Protein AF-A0A538E7G5-F1 (afdb_monomer)

Secondary structure (DSSP, 8-state):
-TTTT-HHHHHHHHHHHIIIIIS--SS-HHHHHHHHHHHHHHTT-HHHHHHHHHHHHHHTTSSS-----SSSSPPPHHHHHHHHHHHS--SSPPPPSS-SS-GGGHHHHHHHHHHHHHHHHHHHHH--S-SPPTT--GGGHHHHHHHHHHHHHHHTSSPPPTTTTGGGS---PPPGGGGGGTT-HHHHHHHHHHHHHHHHHHHHHHHTTS-TTTHHHHHHHHHHHH-GGG--HHHHHHHHHTT--HHHHHHHHHHHHHHHHHHHHHTSPPP-

pLDDT: mean 86.53, std 12.95, range [39.06, 98.12]

Structure (mmCIF, N/CA/C/O backbone):
data_AF-A0A538E7G5-F1
#
_entry.id   AF-A0A538E7G5-F1
#
loop_
_atom_site.group_PDB
_atom_site.id
_atom_site.type_symbol
_atom_site.label_atom_id
_atom_site.label_alt_id
_atom_site.label_comp_id
_atom_site.label_asym_id
_atom_site.label_entity_id
_atom_site.label_seq_id
_atom_site.pdbx_PDB_ins_code
_atom_site.Cartn_x
_atom_site.Cartn_y
_atom_site.Cartn_z
_atom_site.occupancy
_atom_site.B_iso_or_equiv
_atom_site.auth_seq_id
_atom_site.auth_comp_id
_atom_site.auth_asym_id
_atom_site.auth_atom_id
_atom_site.pdbx_PDB_model_num
ATOM 1 N N . ALA A 1 1 ? 16.280 -3.135 9.812 1.00 67.94 1 ALA A N 1
ATOM 2 C CA . ALA A 1 1 ? 15.377 -2.722 8.717 1.00 67.94 1 ALA A CA 1
ATOM 3 C C . ALA A 1 1 ? 14.396 -1.704 9.272 1.00 67.94 1 ALA A C 1
ATOM 5 O O . ALA A 1 1 ? 14.034 -1.843 10.432 1.00 67.94 1 ALA A O 1
ATOM 6 N N . LEU A 1 2 ? 14.003 -0.701 8.485 1.00 85.56 2 LEU A N 1
ATOM 7 C CA . LEU A 1 2 ? 13.143 0.396 8.936 1.00 85.56 2 LEU A CA 1
ATOM 8 C C . LEU A 1 2 ? 11.859 -0.091 9.637 1.00 85.56 2 LEU A C 1
ATOM 10 O O . LEU A 1 2 ? 11.552 0.336 10.742 1.00 85.56 2 LEU A O 1
ATOM 14 N N . HIS A 1 3 ? 11.168 -1.052 9.031 1.00 92.06 3 HIS A N 1
ATOM 15 C CA . HIS A 1 3 ? 9.909 -1.599 9.543 1.00 92.06 3 HIS A CA 1
ATOM 16 C C . HIS A 1 3 ? 10.069 -2.648 10.652 1.00 92.06 3 HIS A C 1
ATOM 18 O O . HIS A 1 3 ? 9.073 -3.148 11.151 1.00 92.06 3 HIS A O 1
ATOM 24 N N . ALA A 1 4 ? 11.295 -3.003 11.058 1.00 89.25 4 ALA A N 1
ATOM 25 C CA . ALA A 1 4 ? 11.534 -4.103 12.002 1.00 89.25 4 ALA A CA 1
ATOM 26 C C . ALA A 1 4 ? 10.797 -3.998 13.357 1.00 89.25 4 ALA A C 1
ATOM 28 O O . ALA A 1 4 ? 10.430 -5.047 13.879 1.00 89.25 4 ALA A O 1
ATOM 29 N N . PRO A 1 5 ? 10.551 -2.801 13.929 1.00 92.25 5 PRO A N 1
ATOM 30 C CA . PRO A 1 5 ? 9.773 -2.679 15.163 1.00 92.25 5 PRO A CA 1
ATOM 31 C C . PRO A 1 5 ? 8.278 -3.024 15.030 1.00 92.25 5 PRO A C 1
ATOM 33 O O . PRO A 1 5 ? 7.617 -3.155 16.053 1.00 92.25 5 PRO A O 1
ATOM 36 N N . ALA A 1 6 ? 7.746 -3.153 13.809 1.00 93.25 6 ALA A N 1
ATOM 37 C CA . ALA A 1 6 ? 6.335 -3.423 13.528 1.00 93.25 6 ALA A CA 1
ATOM 38 C C . ALA A 1 6 ? 6.212 -4.627 12.566 1.00 93.25 6 ALA A C 1
ATOM 40 O O . ALA A 1 6 ? 6.265 -4.437 11.346 1.00 93.25 6 ALA A O 1
ATOM 41 N N . PRO A 1 7 ? 6.100 -5.868 13.081 1.00 93.56 7 PRO A N 1
ATOM 42 C CA . PRO A 1 7 ? 6.144 -7.097 12.281 1.00 93.56 7 PRO A CA 1
ATOM 43 C C . PRO A 1 7 ? 5.142 -7.148 11.120 1.00 93.56 7 PRO A C 1
ATOM 45 O O . PRO A 1 7 ? 5.504 -7.560 10.019 1.00 93.56 7 PRO A O 1
ATOM 48 N N . GLU A 1 8 ? 3.914 -6.681 11.332 1.00 94.00 8 GLU A N 1
ATOM 49 C CA . GLU A 1 8 ? 2.840 -6.650 10.335 1.00 94.00 8 GLU A CA 1
ATOM 50 C C . GLU A 1 8 ? 3.177 -5.667 9.208 1.00 94.00 8 GLU A C 1
ATOM 52 O O . GLU A 1 8 ? 3.085 -6.000 8.024 1.00 94.00 8 GLU A O 1
ATOM 57 N N . ALA A 1 9 ? 3.679 -4.479 9.563 1.00 95.25 9 ALA A N 1
ATOM 58 C CA . ALA A 1 9 ? 4.137 -3.486 8.596 1.00 95.25 9 ALA A CA 1
ATOM 59 C C . ALA A 1 9 ? 5.392 -3.955 7.839 1.00 95.25 9 ALA A C 1
ATOM 61 O O . ALA A 1 9 ? 5.546 -3.665 6.652 1.00 95.25 9 ALA A O 1
ATOM 62 N N . LEU A 1 10 ? 6.287 -4.703 8.495 1.00 96.25 10 LEU A N 1
ATOM 63 C CA . LEU A 1 10 ? 7.440 -5.332 7.849 1.00 96.25 10 LEU A CA 1
ATOM 64 C C . LEU A 1 10 ? 7.002 -6.398 6.840 1.00 96.25 10 LEU A C 1
ATOM 66 O O . LEU A 1 10 ? 7.518 -6.417 5.722 1.00 96.25 10 LEU A O 1
ATOM 70 N N . ALA A 1 11 ? 6.057 -7.263 7.215 1.00 96.81 11 ALA A N 1
ATOM 71 C CA . ALA A 1 11 ? 5.500 -8.272 6.323 1.00 96.81 11 ALA A CA 1
ATOM 72 C C . ALA A 1 11 ? 4.814 -7.617 5.115 1.00 96.81 11 ALA A C 1
ATOM 74 O O . ALA A 1 11 ? 5.102 -8.001 3.983 1.00 96.81 11 ALA A O 1
ATOM 75 N N . ALA A 1 12 ? 4.009 -6.571 5.326 1.00 97.50 12 ALA A N 1
ATOM 76 C CA . ALA A 1 12 ? 3.390 -5.779 4.260 1.00 97.50 12 ALA A CA 1
ATOM 77 C C . ALA A 1 12 ? 4.421 -5.143 3.320 1.00 97.50 12 ALA A C 1
ATOM 79 O O . ALA A 1 12 ? 4.347 -5.325 2.103 1.00 97.50 12 ALA A O 1
ATOM 80 N N . ALA A 1 13 ? 5.434 -4.471 3.871 1.00 96.75 13 ALA A N 1
ATOM 81 C CA . ALA A 1 13 ? 6.521 -3.888 3.091 1.00 96.75 13 ALA A CA 1
ATOM 82 C C . ALA A 1 13 ? 7.266 -4.947 2.260 1.00 96.75 13 ALA A C 1
ATOM 84 O O . ALA A 1 13 ? 7.583 -4.711 1.092 1.00 96.75 13 ALA A O 1
ATOM 85 N N . TRP A 1 14 ? 7.523 -6.124 2.838 1.00 96.25 14 TRP A N 1
ATOM 86 C CA . TRP A 1 14 ? 8.185 -7.225 2.145 1.00 96.25 14 TRP A CA 1
ATOM 87 C C . TRP A 1 14 ? 7.316 -7.838 1.044 1.00 96.25 14 TRP A C 1
ATOM 89 O O . TRP A 1 14 ? 7.813 -8.040 -0.061 1.00 96.25 14 TRP A O 1
ATOM 99 N N . VAL A 1 15 ? 6.034 -8.098 1.313 1.00 97.38 15 VAL A N 1
ATOM 100 C CA . VAL A 1 15 ? 5.076 -8.626 0.330 1.00 97.38 15 VAL A CA 1
ATOM 101 C C . VAL A 1 15 ? 4.989 -7.697 -0.880 1.00 97.38 15 VAL A C 1
ATOM 103 O O . VAL A 1 15 ? 5.138 -8.158 -2.012 1.00 97.38 15 VAL A O 1
ATOM 106 N N . LEU A 1 16 ? 4.840 -6.387 -0.656 1.00 97.00 16 LEU A N 1
ATOM 107 C CA . LEU A 1 16 ? 4.796 -5.406 -1.740 1.00 97.00 16 LEU A CA 1
ATOM 108 C C . LEU A 1 16 ? 6.115 -5.359 -2.519 1.00 97.00 16 LEU A C 1
ATOM 110 O O . LEU A 1 16 ? 6.107 -5.471 -3.744 1.00 97.00 16 LEU A O 1
ATOM 114 N N . LEU A 1 17 ? 7.260 -5.244 -1.837 1.00 95.00 17 LEU A N 1
ATOM 115 C CA . LEU A 1 17 ? 8.573 -5.225 -2.492 1.00 95.00 17 LEU A CA 1
ATOM 116 C C . LEU A 1 17 ? 8.812 -6.486 -3.327 1.00 95.00 17 LEU A C 1
ATOM 118 O O . LEU A 1 17 ? 9.294 -6.408 -4.462 1.00 95.00 17 LEU A O 1
ATOM 122 N N . ARG A 1 18 ? 8.481 -7.652 -2.769 1.00 93.62 18 ARG A N 1
ATOM 123 C CA . ARG A 1 18 ? 8.714 -8.935 -3.416 1.00 93.62 18 ARG A CA 1
ATOM 124 C C . ARG A 1 18 ? 7.873 -9.070 -4.679 1.00 93.62 18 ARG A C 1
ATOM 126 O O . ARG A 1 18 ? 8.437 -9.320 -5.738 1.00 93.62 18 ARG A O 1
ATOM 133 N N . GLU A 1 19 ? 6.558 -8.911 -4.575 1.00 95.12 19 GLU A N 1
ATOM 134 C CA . GLU A 1 19 ? 5.642 -9.213 -5.682 1.00 95.12 19 GLU A CA 1
ATOM 135 C C . GLU A 1 19 ? 5.648 -8.138 -6.779 1.00 95.12 19 GLU A C 1
ATOM 137 O O . GLU A 1 19 ? 5.388 -8.453 -7.937 1.00 95.12 19 GLU A O 1
ATOM 142 N N . THR A 1 20 ? 5.984 -6.884 -6.458 1.00 94.38 20 THR A N 1
ATOM 143 C CA . THR A 1 20 ? 6.045 -5.815 -7.473 1.00 94.38 20 THR A CA 1
ATOM 144 C C . THR A 1 20 ? 7.406 -5.742 -8.160 1.00 94.38 20 THR A C 1
ATOM 146 O O . THR A 1 20 ? 7.485 -5.688 -9.390 1.00 94.38 20 THR A O 1
ATOM 149 N N . LEU A 1 21 ? 8.488 -5.770 -7.377 1.00 91.50 21 LEU A N 1
ATOM 150 C CA . LEU A 1 21 ? 9.828 -5.477 -7.861 1.00 91.50 21 LEU A CA 1
ATOM 151 C C . LEU A 1 21 ? 10.610 -6.776 -8.103 1.00 91.50 21 LEU A C 1
ATOM 153 O O . LEU A 1 21 ? 11.114 -6.975 -9.208 1.00 91.50 21 LEU A O 1
ATOM 157 N N . VAL A 1 22 ? 10.738 -7.648 -7.090 1.00 89.19 22 VAL A N 1
ATOM 158 C CA . VAL A 1 22 ? 11.656 -8.818 -7.073 1.00 89.19 22 VAL A CA 1
ATOM 159 C C . VAL A 1 22 ? 11.200 -9.984 -7.946 1.00 89.19 22 VAL A C 1
ATOM 161 O O . VAL A 1 22 ? 12.024 -10.584 -8.636 1.00 89.19 22 VAL A O 1
ATOM 164 N N . VAL A 1 23 ? 9.918 -10.329 -7.904 1.00 89.50 23 VAL A N 1
ATOM 165 C CA . VAL A 1 23 ? 9.357 -11.415 -8.708 1.00 89.50 23 VAL A CA 1
ATOM 166 C C . VAL A 1 23 ? 9.382 -11.023 -10.184 1.00 89.50 23 VAL A C 1
ATOM 168 O O . VAL A 1 23 ? 9.035 -9.900 -10.569 1.00 89.50 23 VAL A O 1
ATOM 171 N N . ARG A 1 24 ? 9.828 -11.969 -11.017 1.00 86.31 24 ARG A N 1
ATOM 172 C CA . ARG A 1 24 ? 9.844 -11.807 -12.471 1.00 86.31 24 ARG A CA 1
ATOM 173 C C . ARG A 1 24 ? 8.415 -11.786 -12.994 1.00 86.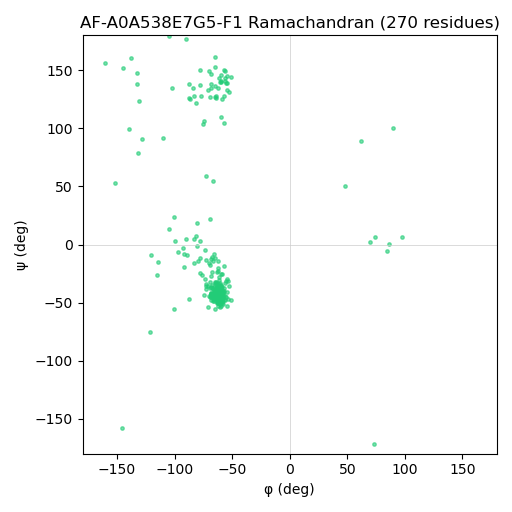31 24 ARG A C 1
ATOM 175 O O . ARG A 1 24 ? 7.584 -12.582 -12.564 1.00 86.31 24 ARG A O 1
ATOM 182 N N . GLY A 1 25 ? 8.163 -10.887 -13.930 1.00 87.38 25 GLY A N 1
ATOM 183 C CA . GLY A 1 25 ? 6.870 -10.729 -14.575 1.00 87.38 25 GLY A CA 1
ATOM 184 C C . GLY A 1 25 ? 7.044 -10.319 -16.031 1.00 87.38 25 GLY A C 1
ATOM 185 O O . GLY A 1 25 ? 8.091 -10.564 -16.628 1.00 87.38 25 GLY A O 1
ATOM 186 N N . VAL A 1 26 ? 6.015 -9.706 -16.601 1.00 90.25 26 VAL A N 1
ATOM 187 C CA . VAL A 1 26 ? 5.994 -9.249 -17.995 1.00 90.25 26 VAL A CA 1
ATOM 188 C C . VAL A 1 26 ? 6.858 -8.000 -18.187 1.00 90.25 26 VAL A C 1
ATOM 190 O O . VAL A 1 26 ? 7.395 -7.787 -19.274 1.00 90.25 26 VAL A O 1
ATOM 193 N N . ALA A 1 27 ? 6.993 -7.157 -17.158 1.00 91.25 27 ALA A N 1
ATOM 194 C CA . ALA A 1 27 ? 7.834 -5.969 -17.231 1.00 91.25 27 ALA A CA 1
ATOM 195 C C . ALA A 1 27 ? 9.305 -6.329 -16.941 1.00 91.25 27 ALA A C 1
ATOM 197 O O . ALA A 1 27 ? 9.587 -6.913 -15.885 1.00 91.25 27 ALA A O 1
ATOM 198 N N . PRO A 1 28 ? 10.260 -5.944 -17.812 1.00 89.88 28 PRO A N 1
ATOM 199 C CA . PRO A 1 28 ? 11.680 -6.160 -17.560 1.00 89.88 28 PRO A CA 1
ATOM 200 C C . PRO A 1 28 ? 12.121 -5.539 -16.231 1.00 89.88 28 PRO A C 1
ATOM 202 O O . PRO A 1 28 ? 11.692 -4.439 -15.865 1.00 89.88 28 PRO A O 1
ATOM 205 N N . ARG A 1 29 ? 13.039 -6.202 -15.514 1.00 88.88 29 ARG A N 1
ATOM 206 C CA . ARG A 1 29 ? 13.558 -5.694 -14.231 1.00 88.88 29 ARG A CA 1
ATOM 207 C C . ARG A 1 29 ? 14.169 -4.297 -14.373 1.00 88.88 29 ARG A C 1
ATOM 209 O O . ARG A 1 29 ? 13.981 -3.474 -13.483 1.00 88.88 29 ARG A O 1
ATOM 216 N N . ALA A 1 30 ? 14.849 -4.020 -15.485 1.00 90.06 30 ALA A N 1
ATOM 217 C CA . ALA A 1 30 ? 15.400 -2.697 -15.773 1.00 90.06 30 ALA A CA 1
ATOM 218 C C . ALA A 1 30 ? 14.302 -1.619 -15.840 1.00 90.06 30 ALA A C 1
ATOM 220 O O . ALA A 1 30 ? 14.442 -0.578 -15.208 1.00 90.06 30 ALA A O 1
ATOM 221 N N . SER A 1 31 ? 13.170 -1.889 -16.496 1.00 93.38 31 SER A N 1
ATOM 222 C CA . SER A 1 31 ? 12.027 -0.965 -16.536 1.00 93.38 31 SER A CA 1
ATOM 223 C C . SER A 1 31 ? 11.436 -0.725 -15.142 1.00 93.38 31 SER A C 1
ATOM 225 O O . SER A 1 31 ? 11.119 0.409 -14.793 1.00 93.38 31 SER A O 1
ATOM 227 N N . LYS A 1 32 ? 11.350 -1.767 -14.301 1.00 94.62 32 LYS A N 1
ATOM 228 C CA . LYS A 1 32 ? 10.917 -1.626 -12.899 1.00 94.62 32 LYS A CA 1
ATOM 229 C C . LYS A 1 32 ? 11.880 -0.748 -12.087 1.00 94.62 32 LYS A C 1
ATOM 231 O O . LYS A 1 32 ? 11.443 0.161 -11.390 1.00 94.62 32 LYS A O 1
ATOM 236 N N . GLU A 1 33 ? 13.188 -0.980 -12.195 1.00 94.75 33 GLU A N 1
ATOM 237 C CA . GLU A 1 33 ? 14.205 -0.158 -11.516 1.00 94.75 33 GLU A CA 1
ATOM 238 C C . GLU A 1 33 ? 14.215 1.292 -12.024 1.00 94.75 33 GLU A C 1
ATOM 240 O O . GLU A 1 33 ? 14.404 2.214 -11.233 1.00 94.75 33 GLU A O 1
ATOM 245 N N . ALA A 1 34 ? 13.937 1.512 -13.312 1.00 94.69 34 ALA A N 1
ATOM 246 C CA . ALA A 1 34 ? 13.803 2.842 -13.898 1.00 94.69 34 ALA A CA 1
ATOM 247 C C . ALA A 1 34 ? 12.610 3.617 -13.311 1.00 94.69 34 ALA A C 1
ATOM 249 O O . ALA A 1 34 ? 12.780 4.768 -12.904 1.00 94.69 34 ALA A O 1
ATOM 250 N N . VAL A 1 35 ? 11.440 2.979 -13.160 1.00 96.38 35 VAL A N 1
ATOM 251 C CA . VAL A 1 35 ? 10.296 3.570 -12.435 1.00 96.38 35 VAL A CA 1
ATOM 252 C C . VAL A 1 35 ? 10.669 3.867 -10.984 1.00 96.38 35 VAL A C 1
ATOM 254 O O . VAL A 1 35 ? 10.410 4.965 -10.493 1.00 96.38 35 VAL A O 1
ATOM 257 N N . ALA A 1 36 ? 11.300 2.913 -10.292 1.00 96.81 36 ALA A N 1
ATOM 258 C CA . ALA A 1 36 ? 11.666 3.076 -8.890 1.00 96.81 36 ALA A CA 1
ATOM 259 C C . ALA A 1 36 ? 12.634 4.253 -8.671 1.00 96.81 36 ALA A C 1
ATOM 261 O O . ALA A 1 36 ? 12.462 5.044 -7.738 1.00 96.81 36 ALA A O 1
ATOM 262 N N . MET A 1 37 ? 13.623 4.396 -9.556 1.00 95.25 37 MET A N 1
ATOM 263 C CA . MET A 1 37 ? 14.556 5.519 -9.589 1.00 95.25 37 MET A CA 1
ATOM 264 C C . MET A 1 37 ? 13.823 6.841 -9.844 1.00 95.25 37 MET A C 1
ATOM 266 O O . MET A 1 37 ? 13.970 7.765 -9.045 1.00 95.25 37 MET A O 1
ATOM 270 N N . ALA A 1 38 ? 13.013 6.918 -10.904 1.00 95.00 38 ALA A N 1
ATOM 271 C CA . ALA A 1 38 ? 12.289 8.128 -11.291 1.00 95.00 38 ALA A CA 1
ATOM 272 C C . ALA A 1 38 ? 11.371 8.632 -10.165 1.00 95.00 38 ALA A C 1
ATOM 274 O O . ALA A 1 38 ? 11.491 9.773 -9.721 1.00 95.00 38 ALA A O 1
ATOM 275 N N . VAL A 1 39 ? 10.528 7.757 -9.606 1.00 95.75 39 VAL A N 1
ATOM 276 C CA . VAL A 1 39 ? 9.634 8.106 -8.488 1.00 95.75 39 VAL A CA 1
ATOM 277 C C . VAL A 1 39 ? 10.424 8.549 -7.253 1.00 95.75 39 VAL A C 1
ATOM 279 O O . VAL A 1 39 ? 10.035 9.503 -6.579 1.00 95.75 39 VAL A O 1
ATOM 282 N N . SER A 1 40 ? 11.566 7.916 -6.973 1.00 94.75 40 SER A N 1
ATOM 283 C CA . SER A 1 40 ? 12.423 8.301 -5.844 1.00 94.75 40 SER A CA 1
ATOM 284 C C . SER A 1 40 ? 13.081 9.666 -6.032 1.00 94.75 40 SER A C 1
ATOM 286 O O . SER A 1 40 ? 13.198 10.417 -5.062 1.00 94.75 40 SER A O 1
ATOM 288 N N . MET A 1 41 ? 13.481 10.011 -7.258 1.00 92.75 41 MET A N 1
ATOM 289 C CA . MET A 1 41 ? 13.979 11.347 -7.593 1.00 92.75 41 MET A CA 1
ATOM 290 C C . MET A 1 41 ? 12.871 12.393 -7.447 1.00 92.75 41 MET A C 1
ATOM 292 O O . MET A 1 41 ? 13.078 13.413 -6.794 1.00 92.75 41 MET A O 1
ATOM 296 N N . ALA A 1 42 ? 11.681 12.107 -7.977 1.00 92.19 42 ALA A N 1
ATOM 297 C CA . ALA A 1 42 ? 10.512 12.975 -7.878 1.00 92.19 42 ALA A CA 1
ATOM 298 C C . ALA A 1 42 ? 10.073 13.245 -6.431 1.00 92.19 42 ALA A C 1
ATOM 300 O O . ALA A 1 42 ? 9.722 14.368 -6.082 1.00 92.19 42 ALA A O 1
ATOM 301 N N . ASN A 1 43 ? 10.134 12.228 -5.571 1.00 92.06 43 ASN A N 1
ATOM 302 C CA . ASN A 1 43 ? 9.825 12.352 -4.146 1.00 92.06 43 ASN A CA 1
ATOM 303 C C . ASN A 1 43 ? 10.999 12.913 -3.319 1.00 92.06 43 ASN A C 1
ATOM 305 O O . ASN A 1 43 ? 10.933 12.884 -2.088 1.00 92.06 43 ASN A O 1
ATOM 309 N N . ALA A 1 44 ? 12.081 13.363 -3.968 1.00 92.12 44 ALA A N 1
ATOM 310 C CA . ALA A 1 44 ? 13.301 13.856 -3.334 1.00 92.12 44 ALA A CA 1
ATOM 311 C C . ALA A 1 44 ? 13.821 12.909 -2.233 1.00 92.12 44 ALA A C 1
ATOM 313 O O . ALA A 1 44 ? 14.062 13.326 -1.103 1.00 92.12 44 ALA A O 1
ATOM 314 N N . CYS A 1 45 ? 13.957 11.617 -2.556 1.00 92.06 45 CYS A N 1
ATOM 315 C CA . CYS A 1 45 ? 14.442 10.575 -1.648 1.00 92.06 45 CYS A CA 1
ATOM 316 C C . CYS A 1 45 ? 15.840 10.077 -2.076 1.00 92.06 45 CYS A C 1
ATOM 318 O O . CYS A 1 45 ? 15.941 9.138 -2.879 1.00 92.06 45 CYS A O 1
ATOM 320 N N . PRO A 1 46 ? 16.940 10.663 -1.551 1.00 89.38 46 PRO A N 1
ATOM 321 C CA . PRO A 1 46 ? 18.301 10.381 -2.020 1.00 89.38 46 PRO A CA 1
ATOM 322 C C . PRO A 1 46 ? 18.725 8.924 -1.827 1.00 89.38 46 PRO A C 1
ATOM 324 O O . PRO A 1 46 ? 19.402 8.351 -2.683 1.00 89.38 46 PRO A O 1
ATOM 327 N N . TYR A 1 47 ? 18.295 8.301 -0.725 1.00 89.12 47 TYR A N 1
ATOM 328 C CA . TYR A 1 47 ? 18.621 6.911 -0.414 1.00 89.12 47 TYR A CA 1
ATOM 329 C C . TYR A 1 47 ? 18.090 5.959 -1.492 1.00 89.12 47 TYR A C 1
ATOM 331 O O . TYR A 1 47 ? 18.848 5.181 -2.074 1.00 89.12 47 TYR A O 1
ATOM 339 N N . CYS A 1 48 ? 16.790 6.042 -1.790 1.00 92.25 48 CYS A N 1
ATOM 340 C CA . CYS A 1 48 ? 16.148 5.174 -2.773 1.00 92.25 48 CYS A CA 1
ATOM 341 C C . CYS A 1 48 ? 16.648 5.473 -4.190 1.00 92.25 48 CYS A C 1
ATOM 343 O O . CYS A 1 48 ? 16.976 4.538 -4.918 1.00 92.25 48 CYS A O 1
ATOM 345 N N . ALA A 1 49 ? 16.794 6.750 -4.561 1.00 91.44 49 ALA A N 1
ATOM 346 C CA . ALA A 1 49 ? 17.339 7.125 -5.866 1.00 91.44 49 ALA A CA 1
ATOM 347 C C . ALA A 1 49 ? 18.743 6.527 -6.093 1.00 91.44 49 ALA A C 1
ATOM 349 O O . ALA A 1 49 ? 19.033 6.006 -7.169 1.00 91.44 49 ALA A O 1
ATOM 350 N N . THR A 1 50 ? 19.590 6.519 -5.058 1.00 87.44 50 THR A N 1
ATOM 351 C CA . THR A 1 50 ? 20.940 5.934 -5.110 1.00 87.44 50 THR A CA 1
ATOM 352 C C . THR A 1 50 ? 20.911 4.413 -5.301 1.00 87.44 50 THR A C 1
ATOM 354 O O . THR A 1 50 ? 21.624 3.883 -6.151 1.00 87.44 50 THR A O 1
ATOM 357 N N . ILE A 1 51 ? 20.082 3.691 -4.538 1.00 87.38 51 ILE A N 1
ATOM 358 C CA . ILE A 1 51 ? 19.964 2.228 -4.659 1.00 87.38 51 ILE A CA 1
ATOM 359 C C . ILE A 1 51 ? 19.439 1.827 -6.043 1.00 87.38 51 ILE A C 1
ATOM 361 O O . ILE A 1 51 ? 20.031 0.974 -6.707 1.00 87.38 51 ILE A O 1
ATOM 365 N N . HIS A 1 52 ? 18.352 2.453 -6.493 1.00 91.00 52 HIS A N 1
ATOM 366 C CA . HIS A 1 52 ? 17.679 2.063 -7.731 1.00 91.00 52 HIS A CA 1
ATOM 367 C C . HIS A 1 52 ? 18.476 2.457 -8.984 1.00 91.00 52 HIS A C 1
ATOM 369 O O . HIS A 1 52 ? 18.548 1.665 -9.922 1.00 91.00 52 HIS A O 1
ATOM 375 N N . SER A 1 53 ? 19.176 3.601 -8.982 1.00 88.50 53 SER A N 1
ATOM 376 C CA . SER A 1 53 ? 20.094 3.966 -10.078 1.00 88.50 53 SER A CA 1
ATOM 377 C C . SER A 1 53 ? 21.297 3.021 -10.179 1.00 88.50 53 SER A C 1
ATOM 379 O O . SER A 1 53 ? 21.678 2.622 -11.279 1.00 88.50 53 SER A O 1
ATOM 381 N N . ASN A 1 54 ? 21.863 2.584 -9.047 1.00 84.12 54 ASN A N 1
ATOM 382 C CA . ASN A 1 54 ? 22.947 1.600 -9.038 1.00 84.12 54 ASN A CA 1
ATOM 383 C C . ASN A 1 54 ? 22.483 0.223 -9.544 1.00 84.12 54 ASN A C 1
ATOM 385 O O . ASN A 1 54 ? 23.192 -0.420 -10.324 1.00 84.12 54 ASN A O 1
ATOM 389 N N . ASN A 1 55 ? 21.290 -0.226 -9.142 1.00 83.31 55 ASN A N 1
ATOM 390 C CA . ASN A 1 55 ? 20.716 -1.472 -9.653 1.00 83.31 55 ASN A CA 1
ATOM 391 C C . ASN A 1 55 ? 20.451 -1.390 -11.161 1.00 83.31 55 ASN A C 1
ATOM 393 O O . ASN A 1 55 ? 20.831 -2.304 -11.891 1.00 83.31 55 ASN A O 1
ATOM 397 N N . LEU A 1 56 ? 19.869 -0.285 -11.639 1.00 83.81 56 LEU A N 1
ATOM 398 C CA . LEU A 1 56 ? 19.642 -0.051 -13.064 1.00 83.81 56 LEU A CA 1
ATOM 399 C C . LEU A 1 56 ? 20.959 -0.062 -13.857 1.00 83.81 56 LEU A C 1
ATOM 401 O O . LEU A 1 56 ? 21.055 -0.751 -14.869 1.00 83.81 56 LEU A O 1
ATOM 405 N N . GLY A 1 57 ? 22.001 0.618 -13.366 1.00 76.25 57 GLY A N 1
ATOM 406 C CA . GLY A 1 57 ? 23.324 0.633 -14.002 1.00 76.25 57 GLY A CA 1
ATOM 407 C C . GLY A 1 57 ? 24.023 -0.732 -14.016 1.00 76.25 57 GLY A C 1
ATOM 408 O O . GLY A 1 57 ? 24.732 -1.054 -14.971 1.00 76.25 57 GLY A O 1
ATOM 409 N N . THR A 1 58 ? 23.792 -1.562 -12.993 1.00 74.19 58 THR A N 1
ATOM 410 C CA . THR A 1 58 ? 24.286 -2.950 -12.946 1.00 74.19 58 THR A CA 1
ATOM 411 C C . THR A 1 58 ? 23.577 -3.820 -13.989 1.00 74.19 58 THR A C 1
ATOM 413 O O . THR A 1 58 ? 24.224 -4.602 -14.682 1.00 74.19 58 THR A O 1
ATOM 416 N N . LEU A 1 59 ? 22.259 -3.655 -14.149 1.00 69.12 59 LEU A N 1
ATOM 417 C CA . LEU A 1 59 ? 21.455 -4.390 -15.132 1.00 69.12 59 LEU A CA 1
ATOM 418 C C . LEU A 1 59 ? 21.731 -3.946 -16.577 1.00 69.12 59 LEU A C 1
ATOM 420 O O . LEU A 1 59 ? 21.751 -4.782 -17.474 1.00 69.12 59 LEU A O 1
ATOM 424 N N . GLY A 1 60 ? 21.994 -2.656 -16.800 1.00 59.44 60 GLY A N 1
ATOM 425 C CA . GLY A 1 60 ? 22.355 -2.092 -18.107 1.00 59.44 60 GLY A CA 1
ATOM 426 C C . GLY A 1 60 ? 23.808 -2.338 -18.536 1.00 59.44 60 GLY A C 1
ATOM 427 O O . GLY A 1 60 ? 24.229 -1.833 -19.571 1.00 59.44 60 GLY A O 1
ATOM 428 N N . GLY A 1 61 ? 24.604 -3.073 -17.749 1.00 56.41 61 GLY A N 1
ATOM 429 C CA . GLY A 1 61 ? 25.994 -3.407 -18.088 1.00 56.41 61 GLY A CA 1
ATOM 430 C C . GLY A 1 61 ? 27.003 -2.257 -17.945 1.00 56.41 61 GLY A C 1
ATOM 431 O O . GLY A 1 61 ? 28.175 -2.435 -18.276 1.00 56.41 61 GLY A O 1
ATOM 432 N N . LEU A 1 62 ? 26.595 -1.103 -17.404 1.00 46.81 62 LEU A N 1
ATOM 433 C CA . LEU A 1 62 ? 27.457 0.072 -17.197 1.00 46.81 62 LEU A CA 1
ATOM 434 C C . LEU A 1 62 ? 28.457 -0.112 -16.043 1.00 46.81 62 LEU A C 1
ATOM 436 O O . LEU A 1 62 ? 29.418 0.647 -15.916 1.00 46.81 62 LEU A O 1
ATOM 440 N N . VAL A 1 63 ? 28.264 -1.134 -15.203 1.00 42.81 63 VAL A N 1
ATOM 441 C CA . VAL A 1 63 ? 29.141 -1.444 -14.070 1.00 42.81 63 VAL A CA 1
ATOM 442 C C . VAL A 1 63 ? 29.505 -2.930 -14.063 1.00 42.81 63 VAL A C 1
ATOM 444 O O . VAL A 1 63 ? 28.961 -3.711 -13.298 1.00 42.81 63 VAL A O 1
ATOM 447 N N . GLY A 1 64 ? 30.460 -3.307 -14.918 1.00 39.06 64 GLY A N 1
ATOM 448 C CA . GLY A 1 64 ? 31.255 -4.532 -14.782 1.00 39.06 64 GLY A CA 1
ATOM 449 C C . GLY A 1 64 ? 30.488 -5.857 -14.837 1.00 39.06 64 GLY A C 1
ATOM 450 O O . GLY A 1 64 ? 30.181 -6.444 -13.804 1.00 39.06 64 GLY A O 1
ATOM 451 N N . GLY A 1 65 ? 30.335 -6.388 -16.052 1.00 42.81 65 GLY A N 1
ATOM 452 C CA . GLY A 1 65 ? 29.937 -7.773 -16.309 1.00 42.81 65 GLY A CA 1
ATOM 453 C C . GLY A 1 65 ? 28.427 -7.945 -16.405 1.00 42.81 65 GLY A C 1
ATOM 454 O O . GLY A 1 65 ? 27.738 -8.061 -15.397 1.00 42.81 65 GLY A O 1
ATOM 455 N N . SER A 1 66 ? 27.921 -8.021 -17.635 1.00 42.97 66 SER A N 1
ATOM 456 C CA . SER A 1 66 ? 26.571 -8.497 -17.911 1.00 42.97 66 SER A CA 1
ATOM 457 C C . SER A 1 66 ? 26.417 -9.912 -17.349 1.00 42.97 66 SER A C 1
ATOM 459 O O . SER A 1 66 ? 26.930 -10.887 -17.899 1.00 42.97 66 SER A O 1
ATOM 461 N N . ALA A 1 67 ? 25.715 -10.051 -16.224 1.00 44.25 67 ALA A N 1
ATOM 462 C CA . ALA A 1 67 ? 25.112 -11.337 -15.919 1.00 44.25 67 ALA A CA 1
ATOM 463 C C . ALA A 1 67 ? 24.076 -11.594 -17.027 1.00 44.25 67 ALA A C 1
ATOM 465 O O . ALA A 1 67 ? 23.260 -10.705 -17.272 1.00 44.25 67 ALA A O 1
ATOM 466 N N . PRO A 1 68 ? 24.095 -12.748 -17.717 1.00 43.34 68 PRO A N 1
ATOM 467 C CA . PRO A 1 68 ? 23.038 -13.087 -18.655 1.00 43.34 68 PRO A CA 1
ATOM 468 C C . PRO A 1 68 ? 21.730 -13.116 -17.867 1.00 43.34 68 PRO A C 1
ATOM 470 O O . PRO A 1 68 ? 21.543 -13.966 -16.994 1.00 43.34 68 PRO A O 1
ATOM 473 N N . THR A 1 69 ? 20.865 -12.138 -18.100 1.00 52.84 69 THR A N 1
ATOM 474 C CA . THR A 1 69 ? 19.515 -12.153 -17.558 1.00 52.84 69 THR A CA 1
ATOM 475 C C . THR A 1 69 ? 18.684 -13.028 -18.476 1.00 52.84 69 THR A C 1
ATOM 477 O O . THR A 1 69 ? 18.557 -12.743 -19.663 1.00 52.84 69 THR A O 1
ATOM 480 N N . ASP A 1 70 ? 18.087 -14.073 -17.921 1.00 51.84 70 ASP A N 1
ATOM 481 C CA . ASP A 1 70 ? 17.098 -14.943 -18.575 1.00 51.84 70 ASP A CA 1
ATOM 482 C C . ASP A 1 70 ? 15.751 -14.202 -18.819 1.00 51.84 70 ASP A C 1
ATOM 484 O O . ASP A 1 70 ? 14.695 -14.818 -18.917 1.00 51.84 70 ASP A O 1
ATOM 488 N N . ASP A 1 71 ? 15.775 -12.861 -18.848 1.00 57.72 71 ASP A N 1
ATOM 489 C CA . ASP A 1 71 ? 14.632 -11.939 -18.732 1.00 57.72 71 ASP A CA 1
ATOM 490 C C . ASP A 1 71 ? 14.166 -11.389 -20.097 1.00 57.72 71 ASP A C 1
ATOM 492 O O . ASP A 1 71 ? 13.540 -10.334 -20.180 1.00 57.72 71 ASP A O 1
ATOM 496 N N . GLY A 1 72 ? 14.456 -12.107 -21.184 1.00 62.81 72 GLY A N 1
ATOM 497 C CA . GLY A 1 72 ? 14.197 -11.626 -22.542 1.00 62.81 72 GLY A CA 1
ATOM 498 C C . GLY A 1 72 ? 15.169 -10.517 -22.975 1.00 62.81 72 GLY A C 1
ATOM 499 O O . GLY A 1 72 ? 16.182 -10.279 -22.311 1.00 62.81 72 GLY A O 1
ATOM 500 N N . PRO A 1 73 ? 14.927 -9.870 -24.129 1.00 69.75 73 PRO A N 1
ATOM 501 C CA . PRO A 1 73 ? 15.780 -8.783 -24.592 1.00 69.75 73 PRO A CA 1
ATOM 502 C C . PRO A 1 73 ? 15.736 -7.615 -23.601 1.00 69.75 73 PRO A C 1
ATOM 504 O O . PRO A 1 73 ? 14.665 -7.211 -23.147 1.00 69.75 73 PRO A O 1
ATOM 507 N N . ALA A 1 74 ? 16.910 -7.071 -23.276 1.00 79.12 74 ALA A N 1
ATOM 508 C CA . ALA A 1 74 ? 17.000 -5.861 -22.472 1.00 79.12 74 ALA A CA 1
ATOM 509 C C . ALA A 1 74 ? 16.269 -4.705 -23.184 1.00 79.12 74 ALA A C 1
ATOM 511 O O . ALA A 1 74 ? 16.392 -4.591 -24.408 1.00 79.12 74 ALA A O 1
ATOM 512 N N . PRO A 1 75 ? 15.531 -3.856 -22.446 1.00 86.12 75 PRO A N 1
ATOM 513 C CA . PRO A 1 75 ? 14.913 -2.677 -23.034 1.00 86.12 75 PRO A CA 1
ATOM 514 C C . PRO A 1 75 ? 15.995 -1.745 -23.586 1.00 86.12 75 PRO A C 1
ATOM 516 O O . PRO A 1 75 ? 17.077 -1.608 -23.008 1.00 86.12 75 PRO A O 1
ATOM 519 N N . SER A 1 76 ? 15.694 -1.106 -24.709 1.00 90.06 76 SER A N 1
ATOM 520 C CA . SER A 1 76 ? 16.521 -0.054 -25.288 1.00 90.06 76 SER A CA 1
ATOM 521 C C . SER A 1 76 ? 16.576 1.179 -24.381 1.00 90.06 76 SER A C 1
ATOM 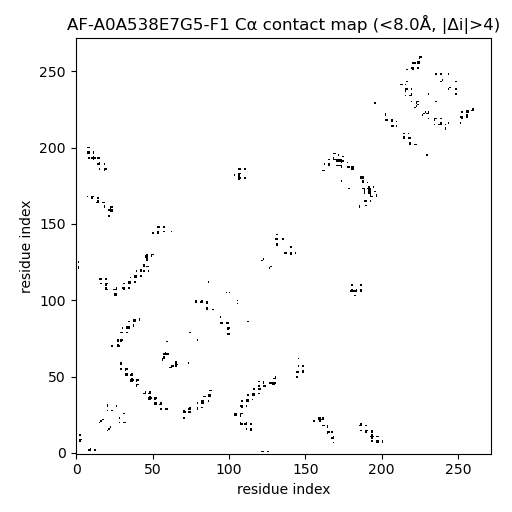523 O O . SER A 1 76 ? 15.723 1.392 -23.519 1.00 90.06 76 SER A O 1
ATOM 525 N N . GLU A 1 77 ? 17.581 2.025 -24.600 1.00 89.12 77 GLU A N 1
ATOM 526 C CA . GLU A 1 77 ? 17.725 3.292 -23.876 1.00 89.12 77 GLU A CA 1
ATOM 527 C C . GLU A 1 77 ? 16.498 4.200 -24.056 1.00 89.12 77 GLU A C 1
ATOM 529 O O . GLU A 1 77 ? 16.006 4.752 -23.077 1.00 89.12 77 GLU A O 1
ATOM 534 N N . ALA A 1 78 ? 15.939 4.257 -25.270 1.00 91.00 78 ALA A N 1
ATOM 535 C CA . ALA A 1 78 ? 14.722 5.013 -25.564 1.00 91.00 78 ALA A CA 1
ATOM 536 C C . ALA A 1 78 ? 13.499 4.483 -24.791 1.00 91.00 78 ALA A C 1
ATOM 538 O O . ALA A 1 78 ? 12.750 5.263 -24.210 1.00 91.00 78 ALA A O 1
ATOM 539 N N . GLU A 1 79 ? 13.324 3.157 -24.710 1.00 91.19 79 GLU A N 1
ATOM 540 C CA . GLU A 1 79 ? 12.239 2.558 -23.915 1.00 91.19 79 GLU A CA 1
ATOM 541 C C . GLU A 1 79 ? 12.388 2.866 -22.417 1.00 91.19 79 GLU A C 1
ATOM 543 O O . GLU A 1 79 ? 11.393 3.080 -21.723 1.00 91.19 79 GLU A O 1
ATOM 548 N N . LEU A 1 80 ? 13.621 2.900 -21.900 1.00 91.94 80 LEU A N 1
ATOM 549 C CA . LEU A 1 80 ? 13.879 3.288 -20.512 1.00 91.94 80 LEU A CA 1
ATOM 550 C C . LEU A 1 80 ? 13.599 4.777 -20.275 1.00 91.94 80 LEU A C 1
ATOM 552 O O . LEU A 1 80 ? 12.992 5.113 -19.257 1.00 91.94 80 LEU A O 1
ATOM 556 N N . GLU A 1 81 ? 14.001 5.656 -21.194 1.00 91.19 81 GLU A N 1
ATOM 557 C CA . GLU A 1 81 ? 13.744 7.098 -21.110 1.00 91.19 81 GLU A CA 1
ATOM 558 C C . GLU A 1 81 ? 12.241 7.405 -21.111 1.00 91.19 81 GLU A C 1
ATOM 560 O O . GLU A 1 81 ? 11.762 8.165 -20.263 1.00 91.19 81 GLU A O 1
ATOM 565 N N . ASP A 1 82 ? 11.472 6.739 -21.975 1.00 91.94 82 ASP A N 1
ATOM 566 C CA . ASP A 1 82 ? 10.022 6.898 -22.020 1.00 91.94 82 ASP A CA 1
ATOM 567 C C . ASP A 1 82 ? 9.351 6.442 -20.710 1.00 91.94 82 ASP A C 1
ATOM 569 O O . ASP A 1 82 ? 8.475 7.129 -20.172 1.00 91.94 82 ASP A O 1
ATOM 573 N N . VAL A 1 83 ? 9.777 5.302 -20.148 1.00 93.00 83 VAL A N 1
ATOM 574 C CA . VAL A 1 83 ? 9.286 4.803 -18.849 1.00 93.00 83 VAL A CA 1
ATOM 575 C C . VAL A 1 83 ? 9.614 5.781 -17.717 1.00 93.00 83 VAL A C 1
ATOM 577 O O . VAL A 1 83 ? 8.755 6.048 -16.871 1.00 93.00 83 VAL A O 1
ATOM 580 N N . ILE A 1 84 ? 10.828 6.341 -17.703 1.00 92.62 84 ILE A N 1
ATOM 581 C CA . ILE A 1 84 ? 11.244 7.358 -16.727 1.00 92.62 84 ILE A CA 1
ATOM 582 C C . ILE A 1 84 ? 10.356 8.597 -16.856 1.00 92.62 84 ILE A C 1
ATOM 584 O O . ILE A 1 84 ? 9.799 9.052 -15.856 1.00 92.62 84 ILE A O 1
ATOM 588 N N . SER A 1 85 ? 10.161 9.113 -18.074 1.00 90.06 85 SER A N 1
ATOM 589 C CA . SER A 1 85 ? 9.311 10.284 -18.311 1.00 90.06 85 SER A CA 1
ATOM 590 C C . SER A 1 85 ? 7.858 10.040 -17.906 1.00 90.06 85 SER A C 1
ATOM 592 O O . SER A 1 85 ? 7.192 10.975 -17.465 1.00 90.06 85 SER A O 1
ATOM 594 N N . TRP A 1 86 ? 7.348 8.816 -18.056 1.00 91.75 86 TRP A N 1
ATOM 595 C CA . TRP A 1 86 ? 5.999 8.455 -17.621 1.00 91.75 86 TRP A CA 1
ATOM 596 C C . TRP A 1 86 ? 5.857 8.431 -16.091 1.00 91.75 86 TRP A C 1
ATOM 598 O O . TRP A 1 86 ? 4.818 8.833 -15.567 1.00 91.75 86 TRP A O 1
ATOM 608 N N . ALA A 1 87 ? 6.887 7.970 -15.377 1.00 91.25 87 ALA A N 1
ATOM 609 C CA . ALA A 1 87 ? 6.874 7.840 -13.921 1.00 91.25 87 ALA A CA 1
ATOM 610 C C . ALA A 1 87 ? 7.090 9.173 -13.180 1.00 91.25 87 ALA A C 1
ATOM 612 O O . ALA A 1 87 ? 6.676 9.313 -12.026 1.00 91.25 87 ALA A O 1
ATOM 613 N N . MET A 1 88 ? 7.735 10.151 -13.820 1.00 85.88 88 MET A N 1
ATOM 614 C CA . MET A 1 88 ? 7.952 11.477 -13.243 1.00 85.88 88 MET A CA 1
ATOM 615 C C . MET A 1 88 ? 6.637 12.282 -13.140 1.00 85.88 88 MET A C 1
ATOM 617 O O . MET A 1 88 ? 5.730 12.124 -13.964 1.00 85.88 88 MET A O 1
ATOM 621 N N . PRO A 1 89 ? 6.502 13.172 -12.138 1.00 76.62 89 PRO A N 1
ATOM 622 C CA . PRO A 1 89 ? 5.395 14.111 -12.051 1.00 76.62 89 PRO A CA 1
ATOM 623 C C . PRO A 1 89 ? 5.261 14.941 -13.327 1.00 76.62 89 PRO A C 1
ATOM 625 O O . PRO A 1 89 ? 6.241 15.322 -13.965 1.00 76.62 89 PRO A O 1
ATOM 628 N N . ALA A 1 90 ? 4.019 15.249 -13.683 1.00 66.75 90 ALA A N 1
ATOM 629 C CA . ALA A 1 90 ? 3.743 16.198 -14.742 1.00 66.75 90 ALA A CA 1
ATOM 630 C C . ALA A 1 90 ? 3.995 17.618 -14.212 1.00 66.75 90 ALA A C 1
ATOM 632 O O . ALA A 1 90 ? 3.154 18.157 -13.495 1.00 66.75 90 ALA A O 1
ATOM 633 N N . ASP A 1 91 ? 5.114 18.237 -14.589 1.00 66.12 91 ASP A N 1
ATOM 634 C CA . ASP A 1 91 ? 5.418 19.649 -14.292 1.00 66.12 91 ASP A CA 1
ATOM 635 C C . ASP A 1 91 ? 4.554 20.590 -15.159 1.00 66.12 91 ASP A C 1
ATOM 637 O O . ASP A 1 91 ? 5.050 21.326 -16.012 1.00 66.12 91 ASP A O 1
ATOM 641 N N . GLY A 1 92 ? 3.226 20.477 -15.053 1.00 60.44 92 GLY A N 1
ATOM 642 C CA . GLY A 1 92 ? 2.268 21.161 -15.932 1.00 60.44 92 GLY A CA 1
ATOM 643 C C . GLY A 1 92 ? 2.236 20.631 -17.373 1.00 60.44 92 GLY A C 1
ATOM 644 O O . GLY A 1 92 ? 1.485 21.142 -18.201 1.00 60.44 92 GLY A O 1
ATOM 645 N N . ARG A 1 93 ? 3.022 19.592 -17.690 1.00 61.81 93 ARG A N 1
ATOM 646 C CA . ARG A 1 93 ? 2.986 18.914 -18.992 1.00 61.81 93 ARG A CA 1
ATOM 647 C C . ARG A 1 93 ? 1.776 17.978 -19.065 1.00 61.81 93 ARG A C 1
ATOM 649 O O . ARG A 1 93 ? 1.526 17.249 -18.106 1.00 61.81 93 ARG A O 1
ATOM 656 N N . PRO A 1 94 ? 1.043 17.927 -20.189 1.00 60.47 94 PRO A N 1
ATOM 657 C CA . PRO A 1 94 ? 0.006 16.921 -20.371 1.00 60.47 94 PRO A CA 1
ATOM 658 C C . PRO A 1 94 ? 0.616 15.524 -20.228 1.00 60.47 94 PRO A C 1
ATOM 660 O O . PRO A 1 94 ? 1.605 15.210 -20.894 1.00 60.47 94 PRO A O 1
ATOM 663 N N . ARG A 1 95 ? 0.040 14.678 -19.366 1.00 67.19 95 ARG A N 1
ATOM 664 C CA . ARG A 1 95 ? 0.408 13.257 -19.336 1.00 67.19 95 ARG A CA 1
ATOM 665 C C . ARG A 1 95 ? 0.121 12.648 -20.706 1.00 67.19 95 ARG A C 1
ATOM 667 O O . ARG A 1 95 ? -0.900 12.960 -21.319 1.00 67.19 95 ARG A O 1
ATOM 674 N N . ALA A 1 96 ? 1.010 11.772 -21.171 1.00 68.44 96 ALA A N 1
ATOM 675 C CA . ALA A 1 96 ? 0.795 11.051 -22.416 1.00 68.44 96 ALA A CA 1
ATOM 676 C C . ALA A 1 96 ? -0.557 10.320 -22.370 1.00 68.44 96 ALA A C 1
ATOM 678 O O . ALA A 1 96 ? -0.870 9.638 -21.393 1.00 68.44 96 ALA A O 1
ATOM 679 N N . ALA A 1 97 ? -1.350 10.452 -23.437 1.00 70.12 97 ALA A N 1
ATOM 680 C CA . ALA A 1 97 ? -2.674 9.834 -23.528 1.00 70.12 97 ALA A CA 1
ATOM 681 C C . ALA A 1 97 ? -2.618 8.295 -23.481 1.00 70.12 97 ALA A C 1
ATOM 683 O O . ALA A 1 97 ? -3.610 7.643 -23.163 1.00 70.12 97 ALA A O 1
ATOM 684 N N . LYS A 1 98 ? -1.453 7.713 -23.790 1.00 82.12 98 LYS A N 1
ATOM 685 C CA . LYS A 1 98 ? -1.183 6.281 -23.713 1.00 82.12 98 LYS A CA 1
ATOM 686 C C . LYS A 1 98 ? 0.152 6.047 -22.994 1.00 82.12 98 LYS A C 1
ATOM 688 O O . LYS A 1 98 ? 1.104 6.773 -23.282 1.00 82.12 98 LYS A O 1
ATOM 693 N N . PRO A 1 99 ? 0.248 5.046 -22.101 1.00 87.88 99 PRO A N 1
ATOM 694 C CA . PRO A 1 99 ? 1.526 4.647 -21.523 1.00 87.88 99 PRO A 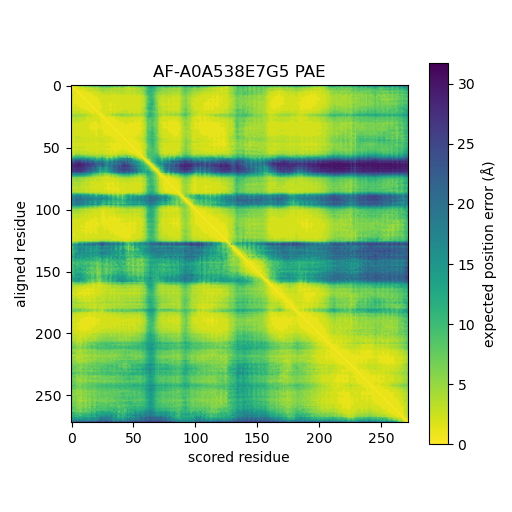CA 1
ATOM 695 C C . PRO A 1 99 ? 2.524 4.203 -22.608 1.00 87.88 99 PRO A C 1
ATOM 697 O O . PRO A 1 99 ? 2.101 3.582 -23.589 1.00 87.88 99 PRO A O 1
ATOM 700 N N . PRO A 1 100 ? 3.833 4.462 -22.439 1.00 91.38 100 PRO A N 1
ATOM 701 C CA . PRO A 1 100 ? 4.855 4.159 -23.445 1.00 91.38 100 PRO A CA 1
ATOM 702 C C . PRO A 1 100 ? 5.304 2.687 -23.460 1.00 91.38 100 PRO A C 1
ATOM 704 O O . PRO A 1 100 ? 6.361 2.345 -23.972 1.00 91.38 100 PRO A O 1
ATOM 707 N N . PHE A 1 101 ? 4.508 1.792 -22.887 1.00 91.94 101 PHE A N 1
ATOM 708 C CA . PHE A 1 101 ? 4.818 0.373 -22.763 1.00 91.94 101 PHE A CA 1
ATOM 709 C C . PHE A 1 101 ? 3.582 -0.479 -23.078 1.00 91.94 101 PHE A C 1
ATOM 711 O O . PHE A 1 101 ? 2.447 0.016 -23.026 1.00 91.94 101 PHE A O 1
ATOM 718 N N . PRO A 1 102 ? 3.761 -1.773 -23.406 1.00 92.38 102 PRO A N 1
ATOM 719 C CA . PRO A 1 102 ? 2.649 -2.687 -23.627 1.00 92.38 102 PRO A CA 1
ATOM 720 C C . PRO A 1 102 ? 1.682 -2.714 -22.429 1.00 92.38 102 PRO A C 1
ATOM 722 O O . PRO A 1 102 ? 2.142 -2.784 -21.288 1.00 92.38 102 PRO A O 1
ATOM 725 N N . PRO A 1 103 ? 0.350 -2.747 -22.646 1.00 91.19 103 PRO A N 1
ATOM 726 C CA . PRO A 1 103 ? -0.635 -2.740 -21.557 1.00 91.19 103 PRO A CA 1
ATOM 727 C C . PRO A 1 103 ? -0.421 -3.827 -20.495 1.00 91.19 103 PRO A C 1
ATOM 729 O O . PRO A 1 103 ? -0.678 -3.594 -19.318 1.00 91.19 103 PRO A O 1
ATOM 732 N N . ALA A 1 104 ? 0.110 -4.988 -20.892 1.00 90.81 104 ALA A N 1
ATOM 733 C CA . ALA A 1 104 ? 0.417 -6.095 -19.987 1.00 90.81 104 ALA A CA 1
ATOM 734 C C . ALA A 1 104 ? 1.485 -5.757 -18.925 1.00 90.81 104 ALA A C 1
ATOM 736 O O . ALA A 1 104 ? 1.505 -6.382 -17.871 1.00 90.81 104 ALA A O 1
ATOM 737 N N . GLN A 1 105 ? 2.347 -4.762 -19.169 1.00 92.50 105 GLN A N 1
ATOM 738 C CA . GLN A 1 105 ? 3.347 -4.293 -18.200 1.00 92.50 105 GLN A CA 1
ATOM 739 C C . GLN A 1 105 ? 2.771 -3.288 -17.190 1.00 92.50 105 GLN A C 1
ATOM 741 O O . GLN A 1 105 ? 3.381 -3.038 -16.152 1.00 92.50 105 GLN A O 1
ATOM 746 N N . GLY A 1 106 ? 1.596 -2.715 -17.479 1.00 92.38 106 GLY A N 1
ATOM 747 C CA . GLY A 1 106 ? 1.000 -1.622 -16.711 1.00 92.38 106 GLY A CA 1
ATOM 748 C C . GLY A 1 106 ? 0.838 -1.908 -15.217 1.00 92.38 106 GLY A C 1
ATOM 749 O O . GLY A 1 106 ? 1.345 -1.115 -14.424 1.00 92.38 106 GLY A O 1
ATOM 750 N N . PRO A 1 107 ? 0.206 -3.027 -14.808 1.00 93.38 107 PRO A N 1
ATOM 751 C CA . PRO A 1 107 ? 0.051 -3.356 -13.393 1.00 93.38 107 PRO A CA 1
ATOM 752 C C . PRO A 1 107 ? 1.389 -3.451 -12.651 1.00 93.38 107 PRO A C 1
ATOM 754 O O . PRO A 1 107 ? 1.511 -2.943 -11.540 1.00 93.38 107 PRO A O 1
ATOM 757 N N . GLU A 1 108 ? 2.414 -4.041 -13.270 1.00 94.50 108 GLU A N 1
ATOM 758 C CA . GLU A 1 108 ? 3.733 -4.204 -12.650 1.00 94.50 108 GLU A CA 1
ATOM 759 C C . GLU A 1 108 ? 4.450 -2.866 -12.456 1.00 94.50 108 GLU A C 1
ATOM 761 O O . GLU A 1 108 ? 4.928 -2.579 -11.359 1.00 94.50 108 GLU A O 1
ATOM 766 N N . LEU A 1 109 ? 4.487 -2.022 -13.492 1.00 95.00 109 LEU A N 1
ATOM 767 C CA . LEU A 1 109 ? 5.148 -0.716 -13.432 1.00 95.00 109 LEU A CA 1
ATOM 768 C C . LEU A 1 109 ? 4.409 0.259 -12.502 1.00 95.00 109 LEU A C 1
ATOM 770 O O . LEU A 1 109 ? 5.043 0.938 -11.695 1.00 95.00 109 LEU A O 1
ATOM 774 N N . ALA A 1 110 ? 3.073 0.282 -12.542 1.00 94.44 110 ALA A N 1
ATOM 775 C CA . ALA A 1 110 ? 2.266 1.067 -11.608 1.00 94.44 110 ALA A CA 1
ATOM 776 C C . ALA A 1 110 ? 2.441 0.588 -10.158 1.00 94.44 110 ALA A C 1
ATOM 778 O O . ALA A 1 110 ? 2.580 1.409 -9.251 1.00 94.44 110 ALA A O 1
ATOM 779 N N . GLY A 1 111 ? 2.528 -0.727 -9.933 1.00 95.50 111 GLY A N 1
ATOM 780 C CA . GLY A 1 111 ? 2.767 -1.281 -8.602 1.00 95.50 111 GLY A CA 1
ATOM 781 C C . GLY A 1 111 ? 4.118 -0.895 -8.020 1.00 95.50 111 GLY A C 1
ATOM 782 O O . GLY A 1 111 ? 4.197 -0.569 -6.836 1.00 95.50 111 GLY A O 1
ATOM 783 N N . VAL A 1 112 ? 5.162 -0.844 -8.847 1.00 97.12 112 VAL A N 1
ATOM 784 C CA . VAL A 1 112 ? 6.466 -0.318 -8.428 1.00 97.12 112 VAL A CA 1
ATOM 785 C C . VAL A 1 112 ? 6.363 1.167 -8.068 1.00 97.12 112 VAL A C 1
ATOM 787 O O . VAL A 1 112 ? 6.869 1.569 -7.023 1.00 97.12 112 VAL A O 1
ATOM 790 N N . ALA A 1 113 ? 5.660 1.980 -8.862 1.00 96.25 113 ALA A N 1
ATOM 791 C CA . ALA A 1 113 ? 5.472 3.395 -8.542 1.00 96.25 113 ALA A CA 1
ATOM 792 C C . ALA A 1 113 ? 4.762 3.601 -7.189 1.00 96.25 113 ALA A C 1
ATOM 794 O O . ALA A 1 113 ? 5.226 4.387 -6.360 1.00 96.25 113 ALA A O 1
ATOM 795 N N . VAL A 1 114 ? 3.681 2.859 -6.923 1.00 96.38 114 VAL A N 1
ATOM 796 C CA . VAL A 1 114 ? 2.948 2.928 -5.644 1.00 96.38 114 VAL A CA 1
ATOM 797 C C . VAL A 1 114 ? 3.814 2.462 -4.473 1.00 96.38 114 VAL A C 1
ATOM 799 O O . VAL A 1 114 ? 3.885 3.157 -3.456 1.00 96.38 114 VAL A O 1
ATOM 802 N N . LEU A 1 115 ? 4.537 1.345 -4.626 1.00 97.12 115 LEU A N 1
ATOM 803 C CA . LEU A 1 115 ? 5.505 0.879 -3.630 1.00 97.12 115 LEU A CA 1
ATOM 804 C C . LEU A 1 115 ? 6.515 1.978 -3.284 1.00 97.12 115 LEU A C 1
ATOM 806 O O . LEU A 1 115 ? 6.780 2.213 -2.105 1.00 97.12 115 LEU A O 1
ATOM 810 N N . LEU A 1 116 ? 7.081 2.656 -4.286 1.00 96.81 116 LEU A N 1
ATOM 811 C CA . LEU A 1 116 ? 8.094 3.677 -4.042 1.00 96.81 116 LEU A CA 1
ATOM 812 C C . LEU A 1 116 ? 7.505 4.953 -3.455 1.00 96.81 116 LEU A C 1
ATOM 814 O O . LEU A 1 116 ? 8.127 5.534 -2.572 1.00 96.81 116 LEU A O 1
ATOM 818 N N . HIS A 1 117 ? 6.282 5.346 -3.808 1.00 95.56 117 HIS A N 1
ATOM 819 C CA . HIS A 1 117 ? 5.606 6.425 -3.088 1.00 95.56 117 HIS A CA 1
ATOM 820 C C . HIS A 1 117 ? 5.436 6.115 -1.593 1.00 95.56 117 HIS A C 1
ATOM 822 O O . HIS A 1 117 ? 5.595 7.025 -0.772 1.00 95.56 117 HIS A O 1
ATOM 828 N N . TYR A 1 118 ? 5.170 4.862 -1.221 1.00 96.31 118 TYR A N 1
ATOM 829 C CA . TYR A 1 118 ? 5.140 4.438 0.180 1.00 96.31 118 TYR A CA 1
ATOM 830 C C . TYR A 1 118 ? 6.548 4.409 0.805 1.00 96.31 118 TYR A C 1
ATOM 832 O O . TYR A 1 118 ? 6.797 5.067 1.819 1.00 96.31 118 TYR A O 1
ATOM 840 N N . PHE A 1 119 ? 7.504 3.712 0.183 1.00 95.50 119 PHE A N 1
ATOM 841 C CA . PHE A 1 119 ? 8.865 3.576 0.709 1.00 95.50 119 PHE A CA 1
ATOM 842 C C . PHE A 1 119 ? 9.600 4.906 0.805 1.00 95.50 119 PHE A C 1
ATOM 844 O O . PHE A 1 119 ? 10.222 5.150 1.829 1.00 95.50 119 PHE A O 1
ATOM 851 N N . ASN A 1 120 ? 9.505 5.798 -0.182 1.00 94.44 120 ASN A N 1
ATOM 852 C CA . ASN A 1 120 ? 10.172 7.098 -0.124 1.00 94.44 120 ASN A CA 1
ATOM 853 C C . ASN A 1 120 ? 9.698 7.930 1.072 1.00 94.44 120 ASN A C 1
ATOM 855 O O . ASN A 1 120 ? 10.520 8.572 1.717 1.00 94.44 120 ASN A O 1
ATOM 859 N N . ARG A 1 121 ? 8.402 7.886 1.416 1.00 95.12 121 ARG A N 1
ATOM 860 C CA . ARG A 1 121 ? 7.865 8.577 2.602 1.00 95.12 121 ARG A CA 1
ATOM 861 C C . ARG A 1 121 ? 8.431 7.986 3.888 1.00 95.12 121 ARG A C 1
ATOM 863 O O . ARG A 1 121 ? 8.945 8.725 4.721 1.00 95.12 121 ARG A O 1
ATOM 870 N N . MET A 1 122 ? 8.401 6.661 4.018 1.00 94.62 122 MET A N 1
ATOM 871 C CA . MET A 1 122 ? 8.961 5.965 5.179 1.00 94.62 122 MET A CA 1
ATOM 872 C C . MET A 1 122 ? 10.468 6.229 5.318 1.00 94.62 122 MET A C 1
ATOM 874 O O . MET A 1 122 ? 10.949 6.601 6.385 1.00 94.62 122 MET A O 1
ATOM 878 N N . VAL A 1 123 ? 11.218 6.107 4.226 1.00 92.62 123 VAL A N 1
ATOM 879 C CA . VAL A 1 123 ? 12.655 6.376 4.186 1.00 92.62 123 VAL A CA 1
ATOM 880 C C . VAL A 1 123 ? 12.927 7.832 4.553 1.00 92.62 123 VAL A C 1
ATOM 882 O O . VAL A 1 123 ? 13.678 8.043 5.486 1.00 92.62 123 VAL A O 1
ATOM 885 N N . ASN A 1 124 ? 12.266 8.827 3.958 1.00 89.00 124 ASN A N 1
ATOM 886 C CA . ASN A 1 124 ? 12.508 10.240 4.287 1.00 89.00 124 ASN A CA 1
ATOM 887 C C . ASN A 1 124 ? 12.229 10.588 5.763 1.00 89.00 124 ASN A C 1
ATOM 889 O O . ASN A 1 124 ? 12.915 11.435 6.339 1.00 89.00 124 ASN A O 1
ATOM 893 N N . VAL A 1 125 ? 11.250 9.938 6.404 1.00 89.94 125 VAL A N 1
ATOM 894 C CA . VAL A 1 125 ? 10.971 10.152 7.836 1.00 89.94 125 VAL A CA 1
ATOM 895 C C . VAL A 1 125 ? 12.115 9.617 8.705 1.00 89.94 125 VAL A C 1
ATOM 897 O O . VAL A 1 125 ? 12.569 10.308 9.628 1.00 89.94 125 VAL A O 1
ATOM 900 N N . PHE A 1 126 ? 12.596 8.408 8.401 1.00 89.00 126 PHE A N 1
ATOM 901 C CA . PHE A 1 126 ? 13.391 7.599 9.328 1.00 89.00 126 PHE A CA 1
ATOM 902 C C . PHE A 1 126 ? 14.857 7.349 8.912 1.00 89.00 126 PHE A C 1
ATOM 904 O O . PHE A 1 126 ? 15.655 6.941 9.751 1.00 89.00 126 PHE A O 1
ATOM 911 N N . LEU A 1 127 ? 15.235 7.595 7.656 1.00 82.25 127 LEU A N 1
ATOM 912 C CA . LEU A 1 127 ? 16.577 7.419 7.081 1.00 82.25 127 LEU A CA 1
ATOM 913 C C . LEU A 1 127 ? 16.966 8.704 6.323 1.00 82.25 127 LEU A C 1
ATOM 915 O O . LEU A 1 127 ? 16.228 9.129 5.442 1.00 82.25 127 LEU A O 1
ATOM 919 N N . ARG A 1 128 ? 18.093 9.360 6.645 1.00 61.62 128 ARG A 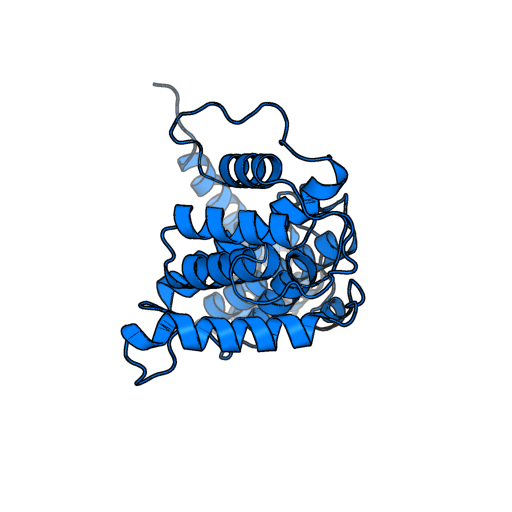N 1
ATOM 920 C CA . ARG A 1 128 ? 18.298 10.760 6.198 1.00 61.62 128 ARG A CA 1
ATOM 921 C C . ARG A 1 128 ? 19.500 11.076 5.319 1.00 61.62 128 ARG A C 1
ATOM 923 O O . ARG A 1 128 ? 19.506 12.156 4.749 1.00 61.62 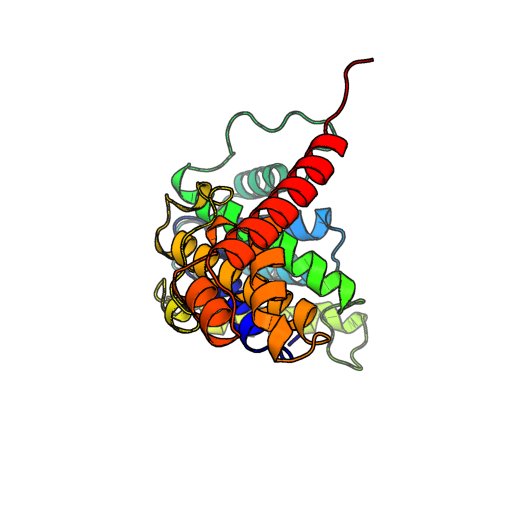128 ARG A O 1
ATOM 930 N N . ASP A 1 129 ? 20.441 10.160 5.113 1.00 63.62 129 ASP A N 1
ATOM 931 C CA . ASP A 1 129 ? 21.708 10.568 4.490 1.00 63.62 129 ASP A CA 1
ATOM 932 C C . ASP A 1 129 ? 22.008 9.808 3.192 1.00 63.62 129 ASP A C 1
ATOM 934 O O . ASP A 1 129 ? 21.840 10.357 2.107 1.00 63.62 129 ASP A O 1
ATOM 938 N N . VAL A 1 130 ? 22.424 8.541 3.253 1.00 65.25 130 VAL A N 1
ATOM 939 C CA . VAL A 1 130 ? 22.845 7.725 2.094 1.00 65.25 130 VAL A CA 1
ATOM 940 C C . VAL A 1 130 ? 22.772 6.242 2.512 1.00 65.25 130 VAL A C 1
ATOM 942 O O . VAL A 1 130 ? 22.862 5.974 3.712 1.00 65.25 130 VAL A O 1
ATOM 945 N N . PRO A 1 131 ? 22.636 5.249 1.606 1.00 67.25 131 PRO A N 1
ATOM 946 C CA . PRO A 1 131 ? 22.798 3.819 1.916 1.00 67.25 131 PRO A CA 1
ATOM 947 C C . PRO A 1 131 ? 24.235 3.425 2.309 1.00 67.25 131 PRO A C 1
ATOM 949 O O . PRO A 1 131 ? 24.833 2.521 1.729 1.00 67.25 131 PRO A O 1
ATOM 952 N N . LEU A 1 132 ? 24.801 4.100 3.306 1.00 63.38 132 LEU A N 1
ATOM 953 C CA . LEU A 1 132 ? 26.095 3.783 3.891 1.00 63.38 132 LEU A CA 1
ATOM 954 C C . LEU A 1 132 ? 25.902 3.063 5.227 1.00 63.38 132 LEU A C 1
ATOM 956 O O . LEU A 1 132 ? 25.100 3.505 6.054 1.00 63.38 132 LEU A O 1
ATOM 960 N N . PRO A 1 133 ? 26.652 1.977 5.479 1.00 63.22 133 PRO A N 1
ATOM 961 C CA . PRO A 1 133 ? 26.789 1.444 6.823 1.00 63.22 133 PRO A CA 1
ATOM 962 C C . PRO A 1 133 ? 27.343 2.517 7.781 1.00 63.22 133 PRO A C 1
ATOM 964 O O . PRO A 1 133 ? 28.127 3.373 7.351 1.00 63.22 133 PRO A O 1
ATOM 967 N N . PRO A 1 134 ? 26.996 2.469 9.080 1.00 62.25 134 PRO A N 1
ATOM 968 C CA . PRO A 1 134 ? 27.550 3.389 10.069 1.00 62.25 134 PRO A CA 1
ATOM 969 C C . PRO A 1 134 ? 29.087 3.401 10.034 1.00 62.25 134 PRO A C 1
ATOM 971 O O . PRO A 1 134 ? 29.716 2.345 10.051 1.00 62.25 134 PRO A O 1
ATOM 974 N N . GLY A 1 135 ? 29.692 4.593 9.988 1.00 64.62 135 GLY A N 1
ATOM 975 C CA . GLY A 1 135 ? 31.151 4.773 10.006 1.00 64.62 135 GLY A CA 1
ATOM 976 C C . GLY A 1 135 ? 31.855 4.707 8.643 1.00 64.62 135 GLY A C 1
ATOM 977 O O . GLY A 1 135 ? 33.072 4.879 8.591 1.00 64.62 135 GLY A O 1
ATOM 978 N N . VAL A 1 136 ? 31.128 4.497 7.539 1.00 65.69 136 VA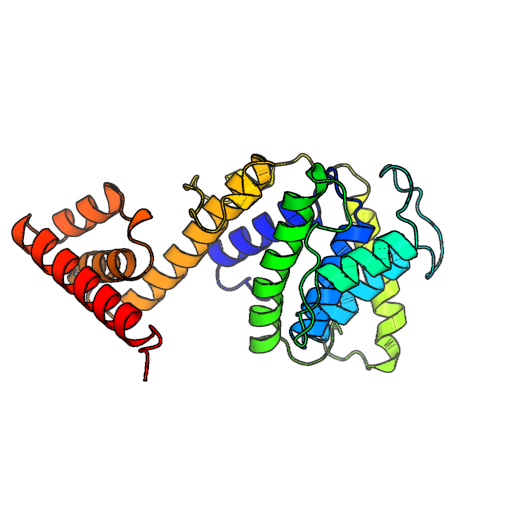L A N 1
ATOM 979 C CA . VAL A 1 136 ? 31.716 4.484 6.190 1.00 65.69 136 VAL A CA 1
ATOM 980 C C . VAL A 1 136 ? 31.758 5.905 5.601 1.00 65.69 136 VAL A C 1
ATOM 982 O O . VAL A 1 136 ? 30.717 6.560 5.531 1.00 65.69 136 VAL A O 1
ATOM 985 N N . PRO A 1 137 ? 32.925 6.407 5.145 1.00 75.75 137 PRO A N 1
ATOM 986 C CA . PRO A 1 137 ? 33.021 7.724 4.519 1.00 75.75 137 PRO A CA 1
ATOM 987 C C . PRO A 1 137 ? 32.306 7.754 3.160 1.00 75.75 137 PRO A C 1
ATOM 989 O O . PRO A 1 137 ? 32.346 6.779 2.411 1.00 75.75 137 PRO A O 1
ATOM 992 N N . ALA A 1 138 ? 31.721 8.900 2.792 1.00 70.81 138 ALA A N 1
ATOM 993 C CA . ALA A 1 138 ? 30.953 9.068 1.549 1.00 70.81 138 ALA A CA 1
ATOM 994 C C . ALA A 1 138 ? 31.722 8.675 0.271 1.00 70.81 138 ALA A C 1
ATOM 996 O O . ALA A 1 138 ? 31.132 8.172 -0.683 1.00 70.81 138 ALA A O 1
ATOM 997 N N . LEU A 1 139 ? 33.053 8.820 0.275 1.00 75.75 139 LEU A N 1
ATOM 998 C CA . LEU A 1 139 ? 33.929 8.414 -0.829 1.00 75.75 139 LEU A CA 1
ATOM 999 C C . LEU A 1 139 ? 33.891 6.896 -1.113 1.00 75.75 139 LEU A C 1
ATOM 1001 O O . LEU A 1 139 ? 34.188 6.468 -2.225 1.00 75.75 139 LEU A O 1
ATOM 1005 N N . ALA A 1 140 ? 33.505 6.076 -0.132 1.00 75.31 140 ALA A N 1
ATOM 1006 C CA . ALA A 1 140 ? 33.401 4.624 -0.265 1.00 75.31 140 ALA A CA 1
ATOM 1007 C C . ALA A 1 140 ? 32.013 4.145 -0.739 1.00 75.31 140 ALA A C 1
ATOM 1009 O O . ALA A 1 140 ? 31.790 2.941 -0.851 1.00 75.31 140 ALA A O 1
ATOM 1010 N N . LEU A 1 141 ? 31.089 5.055 -1.065 1.00 74.94 141 LEU A N 1
ATOM 1011 C CA . LEU A 1 141 ? 29.732 4.709 -1.490 1.00 74.94 141 LEU A CA 1
ATOM 1012 C C . LEU A 1 141 ? 29.707 3.837 -2.752 1.00 74.94 141 LEU A C 1
ATOM 1014 O O . LEU A 1 141 ? 29.126 2.756 -2.745 1.00 74.94 141 LEU A O 1
ATOM 1018 N N . SER A 1 142 ? 30.376 4.267 -3.822 1.00 74.06 142 SER A N 1
ATOM 1019 C CA . SER A 1 142 ? 30.379 3.554 -5.105 1.00 74.06 142 SER A CA 1
ATOM 1020 C C . SER A 1 142 ? 30.901 2.109 -5.016 1.00 74.06 142 SER A C 1
ATOM 1022 O O . SER A 1 142 ? 30.224 1.214 -5.522 1.00 74.06 142 SER A O 1
ATOM 1024 N N . PRO A 1 143 ? 32.060 1.809 -4.388 1.00 75.38 143 PRO A N 1
ATOM 1025 C CA . PRO A 1 143 ? 32.504 0.422 -4.242 1.00 75.38 143 PRO A CA 1
ATOM 1026 C C . PRO A 1 143 ? 31.577 -0.410 -3.341 1.00 75.38 143 PRO A C 1
ATOM 1028 O O . PRO A 1 143 ? 31.331 -1.573 -3.656 1.00 75.38 143 PRO A O 1
ATOM 1031 N N . VAL A 1 144 ? 31.011 0.168 -2.274 1.00 76.44 144 VAL A N 1
ATOM 1032 C CA . VAL A 1 144 ? 30.048 -0.529 -1.398 1.00 76.44 144 VAL A CA 1
ATOM 1033 C C . VAL A 1 144 ? 28.774 -0.896 -2.159 1.00 76.44 144 VAL A C 1
ATOM 1035 O O . VAL A 1 144 ? 28.326 -2.039 -2.090 1.00 76.44 144 VAL A O 1
ATOM 1038 N N . LEU A 1 145 ? 28.220 0.037 -2.934 1.00 75.38 145 LEU A N 1
ATOM 1039 C CA . LEU A 1 145 ? 27.020 -0.195 -3.736 1.00 75.38 145 LEU A CA 1
ATOM 1040 C C . LEU A 1 145 ? 27.236 -1.226 -4.844 1.00 75.38 145 LEU A C 1
ATOM 1042 O O . LEU A 1 145 ? 26.323 -1.993 -5.140 1.00 75.38 145 LEU A O 1
ATOM 1046 N N . ARG A 1 146 ? 28.440 -1.307 -5.421 1.00 73.25 146 ARG A N 1
ATOM 1047 C CA . ARG A 1 146 ? 28.791 -2.370 -6.378 1.00 73.25 146 ARG A CA 1
ATOM 1048 C C . ARG A 1 146 ? 28.754 -3.750 -5.737 1.00 73.25 146 ARG A C 1
ATOM 1050 O O . ARG A 1 146 ? 28.171 -4.670 -6.302 1.00 73.25 146 ARG A O 1
ATOM 1057 N N . VAL A 1 147 ? 29.348 -3.891 -4.551 1.00 73.69 147 VAL A N 1
ATOM 1058 C CA . VAL A 1 147 ? 29.327 -5.158 -3.804 1.00 73.69 147 VAL A CA 1
ATOM 1059 C C . VAL A 1 147 ? 27.898 -5.517 -3.405 1.00 73.69 147 VAL A C 1
ATOM 1061 O O . VAL A 1 147 ? 27.472 -6.650 -3.622 1.00 73.69 147 VAL A O 1
ATOM 1064 N N . LEU A 1 148 ? 27.133 -4.555 -2.883 1.00 72.75 148 LEU A N 1
ATOM 1065 C CA . LEU A 1 148 ? 25.733 -4.760 -2.517 1.00 72.75 148 LEU A CA 1
ATOM 1066 C C . LEU A 1 148 ? 24.888 -5.169 -3.731 1.00 72.75 148 LEU A C 1
ATOM 1068 O O . LEU A 1 148 ? 24.159 -6.154 -3.657 1.00 72.75 148 LEU A O 1
ATOM 1072 N N . GLY A 1 149 ? 25.035 -4.465 -4.855 1.00 69.88 149 GLY A N 1
ATOM 1073 C CA . GLY A 1 149 ? 24.358 -4.772 -6.114 1.00 69.88 149 GLY A CA 1
ATOM 1074 C C . GLY A 1 149 ? 24.697 -6.172 -6.622 1.00 69.88 149 GLY A C 1
ATOM 1075 O O . GLY A 1 149 ? 23.799 -6.913 -7.010 1.00 69.88 149 GLY A O 1
ATOM 1076 N N . TRP A 1 150 ? 25.963 -6.590 -6.531 1.00 69.88 150 TRP A N 1
ATOM 1077 C CA . TRP A 1 150 ? 26.384 -7.945 -6.896 1.00 69.88 150 TRP A CA 1
ATOM 1078 C C . TRP A 1 150 ? 25.771 -9.025 -5.989 1.00 69.88 150 TRP A C 1
ATOM 1080 O O . TRP A 1 150 ? 25.274 -10.037 -6.485 1.00 69.88 150 TRP A O 1
ATOM 1090 N N . VAL A 1 151 ? 25.744 -8.802 -4.669 1.00 72.00 151 VAL A N 1
ATOM 1091 C CA . VAL A 1 151 ? 25.102 -9.717 -3.705 1.00 72.00 151 VAL A CA 1
ATOM 1092 C C . VAL A 1 151 ? 23.598 -9.820 -3.970 1.00 72.00 151 VAL A C 1
ATOM 1094 O O . VAL A 1 151 ? 23.055 -10.925 -4.034 1.00 72.00 151 VAL A O 1
ATOM 1097 N N . MET A 1 152 ? 22.928 -8.683 -4.174 1.00 70.38 152 MET A N 1
ATOM 1098 C CA . MET A 1 152 ? 21.497 -8.628 -4.479 1.00 70.38 152 MET A CA 1
ATOM 1099 C C . MET A 1 152 ? 21.179 -9.311 -5.811 1.00 70.38 152 MET A C 1
ATOM 1101 O O . MET A 1 152 ? 20.249 -10.113 -5.868 1.00 70.38 152 MET A O 1
ATOM 1105 N N . ALA A 1 153 ? 21.984 -9.072 -6.850 1.00 67.56 153 ALA A N 1
ATOM 1106 C CA . ALA A 1 153 ? 21.858 -9.746 -8.138 1.00 67.56 153 ALA A CA 1
ATOM 1107 C C . ALA A 1 153 ? 22.037 -11.265 -8.006 1.00 67.56 153 ALA A C 1
ATOM 1109 O O . ALA A 1 153 ? 21.358 -12.022 -8.690 1.00 67.56 153 ALA A O 1
ATOM 1110 N N . GLY A 1 154 ? 22.923 -11.727 -7.115 1.00 64.69 154 GLY A N 1
ATOM 1111 C CA . GLY A 1 154 ? 23.095 -13.142 -6.778 1.00 64.69 154 GLY A CA 1
ATOM 1112 C C . GLY A 1 154 ? 21.843 -13.773 -6.161 1.00 64.69 154 GLY A C 1
ATOM 1113 O O . GLY A 1 154 ? 21.441 -14.867 -6.564 1.00 64.69 154 GLY A O 1
ATOM 1114 N N . ALA A 1 155 ? 21.200 -13.068 -5.225 1.00 63.50 155 ALA A N 1
ATOM 1115 C CA . ALA A 1 155 ? 19.992 -13.526 -4.537 1.00 63.50 155 ALA A CA 1
ATOM 1116 C C . ALA A 1 155 ? 18.761 -13.628 -5.459 1.00 63.50 155 ALA A C 1
ATOM 1118 O O . ALA A 1 155 ? 17.868 -14.429 -5.188 1.00 63.50 155 ALA A O 1
ATOM 1119 N N . THR A 1 156 ? 18.744 -12.876 -6.563 1.00 63.97 156 THR A N 1
ATOM 1120 C CA . THR A 1 156 ? 17.650 -12.840 -7.550 1.00 63.97 156 THR A CA 1
ATOM 1121 C C . THR A 1 156 ? 17.911 -13.682 -8.806 1.00 63.97 156 THR A C 1
ATOM 1123 O O . THR A 1 156 ? 17.078 -13.724 -9.716 1.00 63.97 156 THR A O 1
ATOM 1126 N N . ARG A 1 157 ? 19.042 -14.408 -8.878 1.00 65.75 157 ARG A N 1
ATOM 1127 C CA . ARG A 1 157 ? 19.353 -15.292 -10.023 1.00 65.75 157 ARG A CA 1
ATOM 1128 C C . ARG A 1 157 ? 18.360 -16.436 -10.176 1.00 65.75 157 ARG A C 1
ATOM 1130 O O . ARG A 1 157 ? 18.112 -16.878 -11.295 1.00 65.75 157 ARG A O 1
ATOM 1137 N N . ARG A 1 158 ? 17.819 -16.940 -9.063 1.00 67.38 158 ARG A N 1
ATOM 1138 C CA . ARG A 1 158 ? 16.818 -18.010 -9.087 1.00 67.38 158 ARG A CA 1
ATOM 1139 C C . ARG A 1 158 ? 15.433 -17.406 -9.317 1.00 67.38 158 ARG A C 1
ATOM 1141 O O . ARG A 1 158 ? 15.100 -16.434 -8.642 1.00 67.38 158 ARG A O 1
ATOM 1148 N N . PRO A 1 159 ? 14.615 -17.980 -10.216 1.00 68.12 159 PRO A N 1
ATOM 1149 C CA . PRO A 1 159 ? 13.249 -17.521 -10.395 1.00 68.12 159 PRO A CA 1
ATOM 1150 C C . PRO A 1 159 ? 12.489 -17.649 -9.071 1.00 68.12 159 PRO A C 1
ATOM 1152 O O . PRO A 1 159 ? 12.453 -18.708 -8.442 1.00 68.12 159 PRO A O 1
ATOM 1155 N N . HIS A 1 160 ? 11.909 -16.537 -8.635 1.00 81.25 160 HIS A N 1
ATOM 1156 C CA . HIS A 1 160 ? 11.046 -16.487 -7.468 1.00 81.25 160 HIS A CA 1
ATOM 1157 C C . HIS A 1 160 ? 9.620 -16.812 -7.900 1.00 81.25 160 HIS A C 1
ATOM 1159 O O . HIS A 1 160 ? 9.084 -16.148 -8.783 1.00 81.25 160 HIS A O 1
ATOM 1165 N N . LEU A 1 161 ? 9.000 -17.810 -7.267 1.00 85.38 161 LEU A N 1
ATOM 1166 C CA . LEU A 1 161 ? 7.603 -18.143 -7.538 1.00 85.38 161 LEU A CA 1
ATOM 1167 C C . LEU A 1 161 ? 6.703 -16.961 -7.130 1.00 85.38 161 LEU A C 1
ATOM 1169 O O . LEU A 1 161 ? 6.822 -16.506 -5.978 1.00 85.38 161 LEU A O 1
ATOM 1173 N N . PRO A 1 162 ? 5.839 -16.452 -8.030 1.00 90.69 162 PRO A N 1
ATOM 1174 C CA . PRO A 1 162 ? 4.829 -15.461 -7.679 1.00 90.69 162 PRO A CA 1
ATOM 1175 C C . PRO A 1 162 ? 3.953 -15.958 -6.529 1.00 90.69 162 PRO A C 1
ATOM 1177 O O . PRO A 1 162 ? 3.589 -17.131 -6.476 1.00 90.69 162 PRO A O 1
ATOM 1180 N N . GLY A 1 163 ? 3.636 -15.072 -5.591 1.00 94.31 163 GLY A N 1
ATOM 1181 C CA . GLY A 1 163 ? 2.690 -15.346 -4.511 1.00 94.31 163 GLY A CA 1
ATOM 1182 C C . GLY A 1 163 ? 3.257 -16.053 -3.278 1.00 94.31 163 GLY A C 1
ATOM 1183 O O . GLY A 1 163 ? 2.568 -16.153 -2.269 1.00 94.31 163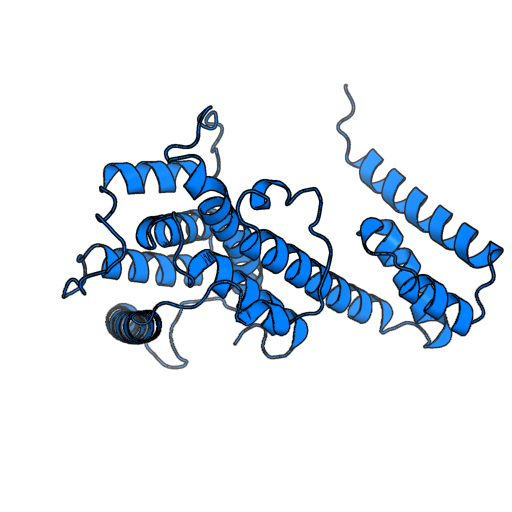 GLY A O 1
ATOM 1184 N N . ASN A 1 164 ? 4.521 -16.485 -3.290 1.00 93.94 164 ASN A N 1
ATOM 1185 C CA . ASN A 1 164 ? 5.134 -17.192 -2.157 1.00 93.94 164 ASN A CA 1
ATOM 1186 C C . ASN A 1 164 ? 5.274 -16.338 -0.877 1.00 93.94 164 ASN A C 1
ATOM 1188 O O . ASN A 1 164 ? 5.632 -16.873 0.167 1.00 93.94 164 ASN A O 1
ATOM 1192 N N . SER A 1 165 ? 5.063 -15.018 -0.934 1.00 94.75 165 SER A N 1
ATOM 1193 C CA . SER A 1 165 ? 4.973 -14.186 0.276 1.00 94.75 165 SER A CA 1
ATOM 1194 C C . SER A 1 165 ? 3.545 -13.910 0.742 1.00 94.75 165 SER A C 1
ATOM 1196 O O . SER A 1 165 ? 3.389 -13.318 1.802 1.00 94.75 165 SER A O 1
ATOM 1198 N N . LEU A 1 166 ? 2.507 -14.300 -0.006 1.00 96.69 166 LEU A N 1
ATOM 1199 C CA . LEU A 1 166 ? 1.124 -13.918 0.315 1.00 96.69 166 LEU A CA 1
ATOM 1200 C C . LEU A 1 166 ? 0.643 -14.485 1.653 1.00 96.69 166 LEU A C 1
ATOM 1202 O O . LEU A 1 166 ? -0.111 -13.810 2.346 1.00 96.69 166 LEU A O 1
ATOM 1206 N N . ASP A 1 167 ? 1.122 -15.668 2.040 1.00 96.44 167 ASP A N 1
ATOM 1207 C CA . ASP A 1 167 ? 0.753 -16.323 3.302 1.00 96.44 167 ASP A CA 1
ATOM 1208 C C . ASP A 1 167 ? 1.391 -15.674 4.542 1.00 96.44 167 ASP A C 1
ATOM 1210 O O . ASP A 1 167 ? 1.064 -16.042 5.667 1.00 96.44 167 ASP A O 1
ATOM 1214 N N . LEU A 1 168 ? 2.272 -14.679 4.363 1.00 96.62 168 LEU A N 1
ATOM 1215 C CA . LEU A 1 168 ? 2.773 -13.864 5.475 1.00 96.62 168 LEU A CA 1
ATOM 1216 C C . LEU A 1 168 ? 1.694 -12.946 6.062 1.00 96.62 168 LEU A C 1
ATOM 1218 O O . LEU A 1 168 ? 1.881 -12.430 7.160 1.00 96.62 168 LEU A O 1
ATOM 1222 N N . LEU A 1 169 ? 0.602 -12.710 5.328 1.00 97.56 169 LEU A N 1
ATOM 1223 C CA . LEU A 1 169 ? -0.486 -11.826 5.728 1.00 97.56 169 LEU A CA 1
ATOM 1224 C C . LEU A 1 169 ? -1.848 -12.502 5.516 1.00 97.56 169 LEU A C 1
ATOM 1226 O O . LEU A 1 169 ? -2.013 -13.247 4.544 1.00 97.56 169 LEU A O 1
ATOM 1230 N N . PRO A 1 170 ? -2.855 -12.216 6.359 1.00 95.38 170 PRO A N 1
ATOM 1231 C CA . PRO A 1 170 ? -4.223 -12.681 6.141 1.00 95.38 170 PRO A CA 1
ATOM 1232 C C . PRO A 1 170 ? -4.767 -12.235 4.782 1.00 95.38 170 PRO A C 1
ATOM 1234 O O . PRO A 1 170 ? -4.397 -11.176 4.282 1.00 95.38 170 PRO A O 1
ATOM 1237 N N . ALA A 1 171 ? -5.651 -13.034 4.180 1.00 95.25 171 ALA A N 1
ATOM 1238 C CA . ALA A 1 171 ? -6.330 -12.645 2.947 1.00 95.25 171 ALA A CA 1
ATOM 1239 C C . ALA A 1 171 ? -7.246 -11.442 3.203 1.00 95.25 171 ALA A C 1
ATOM 1241 O O . ALA A 1 171 ? -7.980 -11.425 4.187 1.00 95.25 171 ALA A O 1
ATOM 1242 N N . ALA A 1 172 ? -7.224 -10.469 2.296 1.00 93.00 172 ALA A N 1
ATOM 1243 C CA . ALA A 1 172 ? -8.027 -9.258 2.392 1.00 93.00 172 ALA A CA 1
ATOM 1244 C C . ALA A 1 172 ? -8.487 -8.806 0.996 1.00 93.00 172 ALA A C 1
ATOM 1246 O O . ALA A 1 172 ? -7.803 -9.106 0.007 1.00 93.00 172 ALA A O 1
ATOM 1247 N N . PRO A 1 173 ? -9.641 -8.120 0.894 1.00 91.31 173 PRO A N 1
ATOM 1248 C CA . PRO A 1 173 ? -10.115 -7.576 -0.371 1.00 91.31 173 PRO A CA 1
ATOM 1249 C C . PRO A 1 173 ? -9.169 -6.490 -0.897 1.00 91.31 173 PRO A C 1
ATOM 1251 O O . PRO A 1 173 ? -8.484 -5.810 -0.136 1.00 91.31 173 PRO A O 1
ATOM 1254 N N . LEU A 1 174 ? -9.146 -6.324 -2.218 1.00 91.81 174 LEU A N 1
ATOM 1255 C CA . LEU A 1 174 ? -8.416 -5.243 -2.873 1.00 91.81 174 LEU A CA 1
ATOM 1256 C C . LEU A 1 174 ? -9.202 -3.923 -2.727 1.00 91.81 174 LEU A C 1
ATOM 1258 O O . LEU A 1 174 ? -10.377 -3.903 -3.106 1.00 91.81 174 LEU A O 1
ATOM 1262 N N . PRO A 1 175 ? -8.580 -2.831 -2.245 1.00 90.19 175 PRO A N 1
ATOM 1263 C CA . PRO A 1 175 ? -9.171 -1.494 -2.293 1.00 90.19 175 PRO A CA 1
ATOM 1264 C C . PRO A 1 175 ? -9.544 -1.063 -3.723 1.00 90.19 175 PRO A C 1
ATOM 1266 O O . PRO A 1 175 ? -8.818 -1.339 -4.679 1.00 90.19 175 PRO A O 1
ATOM 1269 N N . GLU A 1 176 ? -10.684 -0.387 -3.889 1.00 87.25 176 GLU A N 1
ATOM 1270 C CA . GLU A 1 176 ? -11.236 -0.031 -5.211 1.00 87.25 176 GLU A CA 1
ATOM 1271 C C . GLU A 1 176 ? -10.308 0.889 -6.026 1.00 87.25 176 GLU A C 1
ATOM 1273 O O . GLU A 1 176 ? -10.153 0.729 -7.243 1.00 87.25 176 GLU A O 1
ATOM 1278 N N . ASP A 1 177 ? -9.614 1.801 -5.347 1.00 87.44 177 ASP A N 1
ATOM 1279 C CA . ASP A 1 177 ? -8.612 2.710 -5.912 1.00 87.44 177 ASP A CA 1
ATOM 1280 C C . ASP A 1 177 ? -7.342 1.989 -6.407 1.00 87.44 177 ASP A C 1
ATOM 1282 O O . ASP A 1 177 ? -6.536 2.564 -7.144 1.00 87.44 177 ASP A O 1
ATOM 1286 N N . LEU A 1 178 ? -7.196 0.699 -6.083 1.00 92.75 178 LEU A N 1
ATOM 1287 C CA . LEU A 1 178 ? -6.132 -0.185 -6.558 1.00 92.75 178 LEU A CA 1
ATOM 1288 C C . LEU A 1 178 ? -6.598 -1.187 -7.628 1.00 92.75 178 LEU A C 1
ATOM 1290 O O . LEU A 1 178 ? -5.856 -2.107 -7.984 1.00 92.75 178 LEU A O 1
ATOM 1294 N N . SER A 1 179 ? -7.790 -0.997 -8.206 1.00 91.06 179 SER A N 1
ATOM 1295 C CA . SER A 1 179 ? -8.359 -1.841 -9.277 1.00 91.06 179 SER A CA 1
ATOM 1296 C C . SER A 1 179 ? -7.482 -1.961 -10.535 1.00 91.06 179 SER A C 1
ATOM 1298 O O . SER A 1 179 ? -7.597 -2.933 -11.284 1.00 91.06 179 SER A O 1
ATOM 1300 N N . TRP A 1 180 ? -6.526 -1.051 -10.742 1.00 90.12 180 TRP A N 1
ATOM 1301 C CA . TRP A 1 180 ? -5.509 -1.156 -11.798 1.00 90.12 180 TRP A CA 1
ATOM 1302 C C . TRP A 1 180 ? -4.594 -2.389 -11.647 1.00 90.12 180 TRP A C 1
ATOM 1304 O O . TRP A 1 180 ? -3.923 -2.779 -12.603 1.00 90.12 180 TRP A O 1
ATOM 1314 N N . THR A 1 181 ? -4.591 -3.047 -10.482 1.00 89.94 181 THR A N 1
ATOM 1315 C CA . THR A 1 181 ? -3.861 -4.304 -10.242 1.00 89.94 181 THR A CA 1
ATOM 1316 C C . THR A 1 181 ? -4.568 -5.549 -10.784 1.00 89.94 181 THR A C 1
ATOM 1318 O O .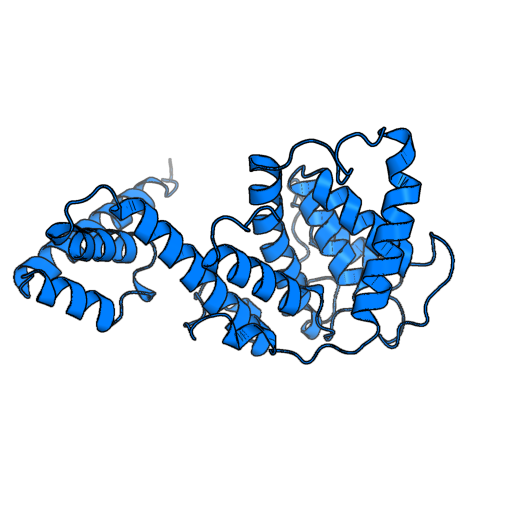 THR A 1 181 ? -3.925 -6.588 -10.897 1.00 89.94 181 THR A O 1
ATOM 1321 N N . VAL A 1 182 ? -5.856 -5.482 -11.155 1.00 82.06 182 VAL A N 1
ATOM 1322 C CA . VAL A 1 182 ? -6.688 -6.663 -11.493 1.00 82.06 182 VAL A CA 1
ATOM 1323 C C . VAL A 1 182 ? -6.126 -7.486 -12.662 1.00 82.06 182 VAL A C 1
ATOM 1325 O O . VAL A 1 182 ? -6.325 -8.698 -12.717 1.00 82.06 182 VAL A O 1
ATOM 1328 N N . GLY A 1 183 ? -5.345 -6.867 -13.555 1.00 85.25 183 GLY A N 1
ATOM 1329 C CA . GLY A 1 183 ? -4.611 -7.569 -14.617 1.00 85.25 183 GLY A CA 1
ATOM 1330 C C . GLY A 1 183 ? -3.505 -8.519 -14.124 1.00 85.25 183 GLY A C 1
ATOM 1331 O O . GLY A 1 183 ? -2.949 -9.264 -14.927 1.00 85.25 183 GLY A O 1
ATOM 1332 N N . ASN A 1 184 ? -3.183 -8.514 -12.827 1.00 92.62 184 ASN A N 1
ATOM 1333 C CA . ASN A 1 184 ? -2.211 -9.391 -12.180 1.00 92.62 184 ASN A CA 1
ATOM 1334 C C . ASN A 1 184 ? -2.740 -9.852 -10.804 1.00 92.62 184 ASN A C 1
ATOM 1336 O O . ASN A 1 184 ? -2.637 -9.145 -9.802 1.00 92.62 184 ASN A O 1
ATOM 1340 N N . ALA A 1 185 ? -3.287 -11.072 -10.747 1.00 93.56 185 ALA A N 1
ATOM 1341 C CA . ALA A 1 185 ? -3.954 -11.607 -9.555 1.00 93.56 185 ALA A CA 1
ATOM 1342 C C . ALA A 1 185 ? -3.048 -11.685 -8.312 1.00 93.56 185 ALA A C 1
ATOM 1344 O O . ALA A 1 185 ? -3.507 -11.447 -7.195 1.00 93.56 185 ALA A O 1
ATOM 1345 N N . THR A 1 186 ? -1.761 -11.998 -8.488 1.00 95.00 186 THR A N 1
ATOM 1346 C CA . THR A 1 186 ? -0.799 -12.051 -7.381 1.00 95.00 186 THR A CA 1
ATOM 1347 C C . THR A 1 186 ? -0.544 -10.661 -6.808 1.00 95.00 186 THR A C 1
ATOM 1349 O O . THR A 1 186 ? -0.545 -10.502 -5.589 1.00 95.00 186 THR A O 1
ATOM 1352 N N . MET A 1 187 ? -0.386 -9.646 -7.662 1.00 94.44 187 MET A N 1
ATOM 1353 C CA . MET A 1 187 ? -0.228 -8.262 -7.210 1.00 94.44 187 MET A CA 1
ATOM 1354 C C . MET A 1 187 ? -1.496 -7.736 -6.540 1.00 94.44 187 MET A C 1
ATOM 1356 O O . MET A 1 187 ? -1.395 -7.125 -5.482 1.00 94.44 187 MET A O 1
ATOM 1360 N N . ALA A 1 188 ? -2.677 -8.021 -7.094 1.00 95.56 188 ALA A N 1
ATOM 1361 C CA . ALA A 1 188 ? -3.945 -7.655 -6.467 1.00 95.56 188 ALA A CA 1
ATOM 1362 C C . ALA A 1 188 ? -4.059 -8.232 -5.043 1.00 95.56 188 ALA A C 1
ATOM 1364 O O . ALA A 1 188 ? -4.396 -7.514 -4.102 1.00 95.56 188 ALA A O 1
ATOM 1365 N N . GLN A 1 189 ? -3.689 -9.504 -4.851 1.00 97.06 189 GLN A N 1
ATOM 1366 C CA . GLN A 1 189 ? -3.630 -10.093 -3.511 1.00 97.06 189 GLN A CA 1
ATOM 1367 C C . GLN A 1 189 ? -2.558 -9.441 -2.633 1.00 97.06 189 GLN A C 1
ATOM 1369 O O . GLN A 1 189 ? -2.825 -9.161 -1.470 1.00 97.06 189 GLN A O 1
ATOM 1374 N N . ALA A 1 190 ? -1.361 -9.181 -3.157 1.00 97.25 190 ALA A N 1
ATOM 1375 C CA . ALA A 1 190 ? -0.287 -8.546 -2.396 1.00 97.25 190 ALA A CA 1
ATOM 1376 C C . ALA A 1 190 ? -0.705 -7.166 -1.864 1.00 97.25 190 ALA A C 1
ATOM 1378 O O . ALA A 1 190 ? -0.526 -6.891 -0.679 1.00 97.25 190 ALA A O 1
ATOM 1379 N N . PHE A 1 191 ? -1.311 -6.333 -2.717 1.00 97.25 191 PHE A N 1
ATOM 1380 C CA . PHE A 1 191 ? -1.806 -5.008 -2.345 1.00 97.25 191 PHE A CA 1
ATOM 1381 C C . PHE A 1 191 ? -2.971 -5.077 -1.360 1.00 97.25 191 PHE A C 1
ATOM 1383 O O . PHE A 1 191 ? -2.900 -4.422 -0.325 1.00 97.25 191 PHE A O 1
ATOM 1390 N N . GLY A 1 192 ? -3.991 -5.906 -1.615 1.00 95.88 192 GLY A N 1
ATOM 1391 C CA . GLY A 1 192 ? -5.126 -6.047 -0.696 1.00 95.88 192 GLY A CA 1
ATOM 1392 C C . GLY A 1 192 ? -4.690 -6.445 0.716 1.00 95.88 192 GLY A C 1
ATOM 1393 O O . GLY A 1 192 ? -5.058 -5.796 1.694 1.00 95.88 192 GLY A O 1
ATOM 1394 N N . ARG A 1 193 ? -3.817 -7.456 0.823 1.00 97.31 193 ARG A N 1
ATOM 1395 C CA . ARG A 1 193 ? -3.286 -7.936 2.110 1.00 97.31 193 ARG A CA 1
ATOM 1396 C C . ARG A 1 193 ? -2.407 -6.901 2.811 1.00 97.31 193 ARG A C 1
ATOM 1398 O O . ARG A 1 193 ? -2.532 -6.713 4.017 1.00 97.31 193 ARG A O 1
ATOM 1405 N N . ALA A 1 194 ? -1.519 -6.236 2.073 1.00 97.25 194 ALA A N 1
ATOM 1406 C CA . ALA A 1 194 ? -0.610 -5.245 2.640 1.00 97.25 194 ALA A CA 1
ATOM 1407 C C . ALA A 1 194 ? -1.343 -3.985 3.124 1.00 97.25 194 ALA A C 1
ATOM 1409 O O . ALA A 1 194 ? -1.037 -3.506 4.213 1.00 97.25 194 ALA A O 1
ATOM 1410 N N . CYS A 1 195 ? -2.311 -3.474 2.354 1.00 94.88 195 CYS A N 1
ATOM 1411 C CA . CYS A 1 195 ? -3.137 -2.333 2.755 1.00 94.88 195 CYS A CA 1
ATOM 1412 C C . CYS A 1 195 ? -3.911 -2.645 4.036 1.00 94.88 195 CYS A C 1
ATOM 1414 O O . CYS A 1 195 ? -3.769 -1.915 5.010 1.00 94.88 195 CYS A O 1
ATOM 1416 N N . ALA A 1 196 ? -4.619 -3.779 4.080 1.00 93.06 196 ALA A N 1
ATOM 1417 C CA . ALA A 1 196 ? -5.360 -4.183 5.271 1.00 93.06 196 ALA A CA 1
ATOM 1418 C C . ALA A 1 196 ? -4.456 -4.315 6.509 1.00 93.06 196 ALA A C 1
ATOM 1420 O O . ALA A 1 196 ? -4.817 -3.843 7.579 1.00 93.06 196 ALA A O 1
ATOM 1421 N N . ALA A 1 197 ? -3.261 -4.902 6.372 1.00 95.00 197 ALA A N 1
ATOM 1422 C CA . ALA A 1 197 ? -2.325 -5.045 7.489 1.00 95.00 197 ALA A CA 1
ATOM 1423 C C . ALA A 1 197 ? -1.769 -3.699 7.995 1.00 95.00 197 ALA A C 1
ATOM 1425 O O . ALA A 1 197 ? -1.587 -3.517 9.197 1.00 95.00 197 ALA A O 1
ATOM 1426 N N . ILE A 1 198 ? -1.486 -2.757 7.089 1.00 93.88 198 ILE A N 1
ATOM 1427 C CA . ILE A 1 198 ? -0.998 -1.418 7.450 1.00 93.88 198 ILE A CA 1
ATOM 1428 C C . ILE A 1 198 ? -2.110 -0.598 8.111 1.00 93.88 198 ILE A C 1
ATOM 1430 O O . ILE A 1 198 ? -1.856 0.046 9.130 1.00 93.88 198 ILE A O 1
ATOM 1434 N N . ASP A 1 199 ? -3.323 -0.641 7.560 1.00 91.25 199 ASP A N 1
ATOM 1435 C CA . ASP A 1 199 ? -4.481 0.060 8.113 1.00 91.25 199 ASP A CA 1
ATOM 1436 C C . ASP A 1 199 ? -4.828 -0.484 9.500 1.00 91.25 199 ASP A C 1
ATOM 1438 O O . ASP A 1 199 ? -5.000 0.291 10.440 1.00 91.25 199 ASP A O 1
ATOM 1442 N N . ASP A 1 200 ? -4.840 -1.810 9.657 1.00 89.69 200 ASP A N 1
ATOM 1443 C CA . ASP A 1 200 ? -5.108 -2.466 10.933 1.00 89.69 200 ASP A CA 1
ATOM 1444 C C . ASP A 1 200 ? -4.102 -2.053 12.013 1.00 89.69 200 ASP A C 1
ATOM 1446 O O . ASP A 1 200 ? -4.496 -1.577 13.079 1.00 89.69 200 ASP A O 1
ATOM 1450 N N . ALA A 1 201 ? -2.802 -2.131 11.706 1.00 90.38 201 ALA A N 1
ATOM 1451 C CA . ALA A 1 201 ? -1.745 -1.709 12.621 1.00 90.38 201 ALA A CA 1
ATOM 1452 C C . ALA A 1 201 ? -1.858 -0.219 12.996 1.00 90.38 201 ALA A C 1
ATOM 1454 O O . ALA A 1 201 ? -1.609 0.162 14.143 1.00 90.38 201 ALA A O 1
ATOM 1455 N N . GLY A 1 202 ? -2.251 0.633 12.043 1.00 90.12 202 GLY A N 1
ATOM 1456 C CA . GLY A 1 202 ? -2.500 2.052 12.287 1.00 90.12 202 GLY A CA 1
ATOM 1457 C C . GLY A 1 202 ? -3.683 2.285 13.228 1.00 90.12 202 GLY A C 1
ATOM 1458 O O . GLY A 1 202 ? -3.572 3.064 14.177 1.00 90.12 202 GLY A O 1
ATOM 1459 N N . VAL A 1 203 ? -4.799 1.590 13.002 1.00 90.38 203 VAL A N 1
ATOM 1460 C CA . VAL A 1 203 ? -6.002 1.699 13.836 1.00 90.38 203 VAL A CA 1
ATOM 1461 C C . VAL A 1 203 ? -5.739 1.210 15.257 1.00 90.38 203 VAL A C 1
ATOM 1463 O O . VAL A 1 203 ? -6.090 1.920 16.200 1.00 90.38 203 VAL A O 1
ATOM 1466 N N . GLU A 1 204 ? -5.071 0.066 15.432 1.00 89.31 204 GLU A N 1
ATOM 1467 C CA . GLU A 1 204 ? -4.715 -0.454 16.759 1.00 89.31 204 GLU A CA 1
ATOM 1468 C C . GLU A 1 204 ? -3.867 0.548 17.554 1.00 89.31 204 GLU A C 1
ATOM 1470 O O . GLU A 1 204 ? -4.136 0.813 18.729 1.00 89.31 204 GLU A O 1
ATOM 1475 N N . GLN A 1 205 ? -2.901 1.199 16.901 1.00 90.94 205 GLN A N 1
ATOM 1476 C CA . GLN A 1 205 ? -2.093 2.235 17.541 1.00 90.94 205 GLN A CA 1
ATOM 1477 C C . GLN A 1 205 ? -2.917 3.473 17.937 1.00 90.94 205 GLN A C 1
ATOM 1479 O O . GLN A 1 205 ? -2.662 4.066 18.987 1.00 90.94 205 GLN A O 1
ATOM 1484 N N . LEU A 1 206 ? -3.900 3.876 17.125 1.00 92.31 206 LEU A N 1
ATOM 1485 C CA . LEU A 1 206 ? -4.758 5.034 17.407 1.00 92.31 206 LEU A CA 1
ATOM 1486 C C . LEU A 1 206 ? -5.712 4.789 18.583 1.00 92.31 206 LEU A C 1
ATOM 1488 O O . LEU A 1 206 ? -6.014 5.724 19.325 1.00 92.31 206 LEU A O 1
ATOM 1492 N N . VAL A 1 207 ? -6.167 3.548 18.781 1.00 95.12 207 VAL A N 1
ATOM 1493 C CA . VAL A 1 207 ? -7.078 3.195 19.885 1.00 95.12 207 VAL A CA 1
ATOM 1494 C C . VAL A 1 207 ? -6.357 2.727 21.147 1.00 95.12 207 VAL A C 1
ATOM 1496 O O . VAL A 1 207 ? -6.996 2.594 22.187 1.00 95.12 207 VAL A O 1
ATOM 1499 N N . ALA A 1 208 ? -5.039 2.515 21.107 1.00 92.94 208 ALA A N 1
ATOM 1500 C CA . ALA A 1 208 ? -4.267 1.984 22.234 1.00 92.94 208 ALA A CA 1
ATOM 1501 C C . ALA A 1 208 ? -4.430 2.796 23.537 1.00 92.94 208 ALA A C 1
ATOM 1503 O O . ALA A 1 208 ? -4.393 2.229 24.631 1.00 92.94 208 ALA A O 1
ATOM 1504 N N . GLY A 1 209 ? -4.647 4.111 23.427 1.00 93.56 209 GLY A N 1
ATOM 1505 C CA . GLY A 1 209 ? -4.871 5.003 24.570 1.00 93.56 209 GLY A CA 1
ATOM 1506 C C . GLY A 1 209 ? -6.277 4.942 25.181 1.00 93.56 209 GLY A C 1
ATOM 1507 O O . GLY A 1 209 ? -6.478 5.493 26.261 1.00 93.56 209 GLY A O 1
ATOM 1508 N N . LEU A 1 210 ? -7.241 4.295 24.519 1.00 95.56 210 LEU A N 1
ATOM 1509 C CA . LEU A 1 210 ? -8.598 4.135 25.040 1.00 95.56 210 LEU A CA 1
ATOM 1510 C C . LEU A 1 210 ? -8.652 3.020 26.098 1.00 95.56 210 LEU A C 1
ATOM 1512 O O . LEU A 1 210 ? -7.903 2.039 25.984 1.00 95.56 210 LEU A O 1
ATOM 1516 N N . PRO A 1 211 ? -9.563 3.119 27.088 1.00 96.00 211 PRO A N 1
ATOM 1517 C CA . PRO A 1 211 ? -9.905 2.000 27.960 1.00 96.00 211 PRO A CA 1
ATOM 1518 C C . PRO A 1 211 ? -10.257 0.749 27.147 1.00 96.00 211 PRO A C 1
ATOM 1520 O O . PRO A 1 211 ? -10.911 0.855 26.110 1.00 96.00 211 PRO A O 1
ATOM 1523 N N . ASP A 1 212 ? -9.888 -0.442 27.631 1.00 92.94 212 ASP A N 1
ATOM 1524 C CA . ASP A 1 212 ? -10.084 -1.705 26.893 1.00 92.94 212 ASP A CA 1
ATOM 1525 C C . ASP A 1 212 ? -11.534 -1.912 26.418 1.00 92.94 212 ASP A C 1
ATOM 1527 O O . ASP A 1 212 ? -11.760 -2.412 25.317 1.00 92.94 212 ASP A O 1
ATOM 1531 N N . ALA A 1 213 ? -12.515 -1.475 27.215 1.00 93.94 213 ALA A N 1
ATOM 1532 C CA . ALA A 1 213 ? -13.936 -1.555 26.876 1.00 93.94 213 ALA A CA 1
ATOM 1533 C C . ALA A 1 213 ? -14.351 -0.625 25.717 1.00 93.94 213 ALA A C 1
ATOM 1535 O O . ALA A 1 213 ? -15.301 -0.922 24.999 1.00 93.94 213 ALA A O 1
ATOM 1536 N N . GLU A 1 214 ? -13.640 0.484 25.508 1.00 94.81 214 GLU A N 1
ATOM 1537 C CA . GLU A 1 214 ? -13.942 1.484 24.477 1.00 94.81 214 GLU A CA 1
ATOM 1538 C C . GLU A 1 214 ? -13.198 1.216 23.163 1.00 94.81 214 GLU A C 1
ATOM 1540 O O . GLU A 1 214 ? -13.616 1.692 22.105 1.00 94.81 214 GLU A O 1
ATOM 1545 N N . ARG A 1 215 ? -12.121 0.418 23.195 1.00 95.88 215 ARG A N 1
ATOM 1546 C CA . ARG A 1 215 ? -11.299 0.123 22.010 1.00 95.88 215 ARG A CA 1
ATOM 1547 C C . ARG A 1 215 ? -12.093 -0.453 20.835 1.00 95.88 215 ARG A C 1
ATOM 1549 O O . ARG A 1 215 ? -11.903 0.056 19.732 1.00 95.88 215 ARG A O 1
ATOM 1556 N N . PRO A 1 216 ? -13.009 -1.433 21.005 1.00 96.44 216 PRO A N 1
ATOM 1557 C CA . PRO A 1 216 ? -13.792 -1.943 19.879 1.00 96.44 216 PRO A CA 1
ATOM 1558 C C . PRO A 1 216 ? -14.650 -0.866 19.209 1.00 96.44 216 PRO A C 1
ATOM 1560 O O . PRO A 1 216 ? -14.697 -0.792 17.983 1.00 96.44 216 PRO A O 1
ATOM 1563 N N . ALA A 1 217 ? -15.274 0.005 20.006 1.00 95.56 217 ALA A N 1
ATOM 1564 C CA . ALA A 1 217 ? -16.085 1.110 19.510 1.00 95.56 217 ALA A CA 1
ATOM 1565 C C . ALA A 1 217 ? -15.231 2.175 18.800 1.00 95.56 217 ALA A C 1
ATOM 1567 O O . ALA A 1 217 ? -15.589 2.623 17.710 1.00 95.56 217 ALA A O 1
ATOM 1568 N N . GLY A 1 218 ? -14.074 2.530 19.370 1.00 96.06 218 GLY A N 1
ATOM 1569 C CA . GLY A 1 218 ? -13.109 3.437 18.744 1.00 96.06 218 GLY A CA 1
ATOM 1570 C C . GLY A 1 218 ? -12.573 2.891 17.419 1.00 96.06 218 GLY A C 1
ATOM 1571 O O . GLY A 1 218 ? -12.531 3.613 16.423 1.00 96.06 218 GLY A O 1
ATOM 1572 N N . ARG A 1 219 ? -12.250 1.593 17.374 1.00 96.00 219 ARG A N 1
ATOM 1573 C CA . ARG A 1 219 ? -11.824 0.895 16.157 1.00 96.00 219 ARG A CA 1
ATOM 1574 C C . ARG A 1 219 ? -12.912 0.936 15.088 1.00 96.00 219 ARG A C 1
ATOM 1576 O O . ARG A 1 219 ? -12.627 1.299 13.950 1.00 96.00 219 ARG A O 1
ATOM 1583 N N . LEU A 1 220 ? -14.153 0.599 15.447 1.00 97.00 220 LEU A N 1
ATOM 1584 C CA . LEU A 1 220 ? -15.289 0.669 14.527 1.00 97.00 220 LEU A CA 1
ATOM 1585 C C . LEU A 1 220 ? -15.467 2.089 13.973 1.00 97.00 220 LEU A C 1
ATOM 1587 O O . LEU A 1 220 ? -15.632 2.244 12.768 1.00 97.00 220 LEU A O 1
ATOM 1591 N N . ALA A 1 221 ? -15.390 3.120 14.819 1.00 96.88 221 ALA A N 1
ATOM 1592 C CA . ALA A 1 221 ? -15.515 4.509 14.385 1.00 96.88 221 ALA A CA 1
ATOM 1593 C C . ALA A 1 221 ? -14.410 4.917 13.391 1.00 96.88 221 ALA A C 1
ATOM 1595 O O . ALA A 1 221 ? -14.710 5.522 12.363 1.00 96.88 221 ALA A O 1
ATOM 1596 N N . LEU A 1 222 ? -13.150 4.553 13.658 1.00 95.56 222 LEU A N 1
ATOM 1597 C CA . LEU A 1 222 ? -12.024 4.842 12.761 1.00 95.56 222 LEU A CA 1
ATOM 1598 C C . LEU A 1 222 ? -12.146 4.104 11.426 1.00 95.56 222 LEU A C 1
ATOM 1600 O O . LEU A 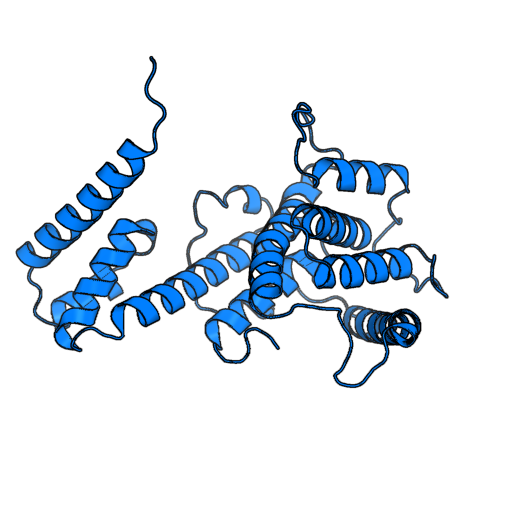1 222 ? -11.991 4.725 10.375 1.00 95.56 222 LEU A O 1
ATOM 1604 N N . LEU A 1 223 ? -12.477 2.809 11.450 1.00 93.56 223 LEU A N 1
ATOM 1605 C CA . LEU A 1 223 ? -12.696 2.045 10.224 1.00 93.56 223 LEU A CA 1
ATOM 1606 C C . LEU A 1 223 ? -13.856 2.626 9.422 1.00 93.56 223 LEU A C 1
ATOM 1608 O O . LEU A 1 223 ? -13.709 2.846 8.232 1.00 93.56 223 LEU A O 1
ATOM 1612 N N . VAL A 1 224 ? -14.983 2.968 10.046 1.00 95.44 224 VAL A N 1
ATOM 1613 C CA . VAL A 1 224 ? -16.099 3.606 9.332 1.00 95.44 224 VAL A CA 1
ATOM 1614 C C . VAL A 1 224 ? -15.693 4.944 8.708 1.00 95.44 224 VAL A C 1
ATOM 1616 O O . VAL A 1 224 ? -16.119 5.240 7.594 1.00 95.44 224 VAL A O 1
ATOM 1619 N N . ALA A 1 225 ? -14.866 5.739 9.391 1.00 93.12 225 ALA A N 1
ATOM 1620 C CA . ALA A 1 225 ? -14.432 7.041 8.895 1.00 93.12 225 ALA A CA 1
ATOM 1621 C C . ALA A 1 225 ? -13.428 6.955 7.730 1.00 93.12 225 ALA A C 1
ATOM 1623 O O . ALA A 1 225 ? -13.506 7.768 6.811 1.00 93.12 225 ALA A O 1
ATOM 1624 N N . PHE A 1 226 ? -12.491 6.000 7.763 1.00 88.69 226 PHE A N 1
ATOM 1625 C CA . PHE A 1 226 ? -11.351 5.964 6.832 1.00 88.69 226 PHE A CA 1
ATOM 1626 C C . PHE A 1 226 ? -11.337 4.764 5.878 1.00 88.69 226 PHE A C 1
ATOM 1628 O O . PHE A 1 226 ? -10.774 4.859 4.790 1.00 88.69 226 PHE A O 1
ATOM 1635 N N . ALA A 1 227 ? -11.947 3.646 6.261 1.00 86.44 227 ALA A N 1
ATOM 1636 C CA . ALA A 1 227 ? -11.861 2.372 5.552 1.00 86.44 227 ALA A CA 1
ATOM 1637 C C . ALA A 1 227 ? -13.127 1.524 5.772 1.00 86.44 227 ALA A C 1
ATOM 1639 O O . ALA A 1 227 ? -13.055 0.371 6.197 1.00 86.44 227 ALA A O 1
ATOM 1640 N N . SER A 1 228 ? -14.314 2.091 5.520 1.00 89.94 228 SER A N 1
ATOM 1641 C CA . SER A 1 228 ? -15.595 1.449 5.872 1.00 89.94 228 SER A CA 1
ATOM 1642 C C . SER A 1 228 ? -15.794 0.086 5.199 1.00 89.94 228 SER A C 1
ATOM 1644 O O . SER A 1 228 ? -16.464 -0.785 5.749 1.00 89.94 228 SER A O 1
ATOM 1646 N N . TYR A 1 229 ? -15.141 -0.133 4.056 1.00 82.62 229 TYR A N 1
ATOM 1647 C CA . TYR A 1 229 ? -15.087 -1.404 3.334 1.00 82.62 229 TYR A CA 1
ATOM 1648 C C . TYR A 1 229 ? -14.321 -2.520 4.074 1.00 82.62 229 TYR A C 1
ATOM 1650 O O . TYR A 1 229 ? -14.436 -3.683 3.695 1.00 82.62 229 TYR A O 1
ATOM 1658 N N . GLN A 1 230 ? -13.553 -2.192 5.118 1.00 83.94 230 GLN A N 1
ATOM 1659 C CA . GLN A 1 230 ? -12.854 -3.152 5.983 1.00 83.94 230 GLN A CA 1
ATOM 1660 C C . GLN A 1 230 ? -13.671 -3.553 7.223 1.00 83.94 230 GLN A C 1
ATOM 1662 O O . GLN A 1 230 ? -13.223 -4.383 8.013 1.00 83.94 230 GLN A O 1
ATOM 1667 N N . VAL A 1 231 ? -14.867 -2.984 7.432 1.00 90.62 231 VAL A N 1
ATOM 1668 C CA . VAL A 1 231 ? -15.739 -3.381 8.547 1.00 90.62 231 VAL A CA 1
ATOM 1669 C C . VAL A 1 231 ? -16.379 -4.734 8.234 1.00 90.62 231 VAL A C 1
ATOM 1671 O O . VAL A 1 231 ? -17.303 -4.830 7.429 1.00 90.62 231 VAL A O 1
ATOM 1674 N N . ASP A 1 232 ? -15.899 -5.782 8.901 1.00 88.81 232 ASP A N 1
ATOM 1675 C CA . ASP A 1 232 ? -16.418 -7.144 8.775 1.00 88.81 232 ASP A CA 1
ATOM 1676 C C . ASP A 1 232 ? -17.267 -7.585 9.987 1.00 88.81 232 ASP A C 1
ATOM 1678 O O . ASP A 1 232 ? -17.468 -6.858 10.969 1.00 88.81 232 ASP A O 1
ATOM 1682 N N . ALA A 1 233 ? -17.779 -8.819 9.934 1.00 91.75 233 ALA A N 1
ATOM 1683 C CA . ALA A 1 233 ? -18.566 -9.399 11.022 1.00 91.75 233 ALA A CA 1
ATOM 1684 C C . ALA A 1 233 ? -17.775 -9.525 12.341 1.00 91.75 233 ALA A C 1
ATOM 1686 O O . ALA A 1 233 ? -18.369 -9.480 13.421 1.00 91.75 233 ALA A O 1
ATOM 1687 N N . GLY A 1 234 ? -16.449 -9.666 12.272 1.00 93.06 234 GLY A N 1
ATOM 1688 C CA . GLY A 1 234 ? -15.562 -9.727 13.429 1.00 93.06 234 GLY A CA 1
ATOM 1689 C C . GLY A 1 234 ? -15.487 -8.392 14.166 1.00 93.06 234 GLY A C 1
ATOM 1690 O O . GLY A 1 234 ? -15.604 -8.372 15.395 1.00 93.06 234 GLY A O 1
ATOM 1691 N N . VAL A 1 235 ? -15.385 -7.278 13.433 1.00 94.12 235 VAL A N 1
ATOM 1692 C CA . VAL A 1 235 ? -15.407 -5.915 13.997 1.00 94.12 235 VAL A CA 1
ATOM 1693 C C . VAL A 1 235 ? -16.709 -5.668 14.766 1.00 94.12 235 VAL A C 1
ATOM 1695 O O . VAL A 1 235 ? -16.681 -5.230 15.920 1.00 94.12 235 VAL A O 1
ATOM 1698 N N . ILE A 1 236 ? -17.854 -6.026 14.178 1.00 97.06 236 ILE A N 1
ATOM 1699 C CA . ILE A 1 236 ? -19.161 -5.883 14.836 1.00 97.06 236 ILE A CA 1
ATOM 1700 C C . ILE A 1 236 ? -19.272 -6.800 16.062 1.00 97.06 236 ILE A C 1
ATOM 1702 O O . ILE A 1 236 ? -19.728 -6.372 17.125 1.00 97.06 236 ILE A O 1
ATOM 1706 N N . ALA A 1 237 ? -18.816 -8.051 15.956 1.00 96.75 237 ALA A N 1
ATOM 1707 C CA . ALA A 1 237 ? -18.839 -8.995 17.070 1.00 96.75 237 ALA A CA 1
ATOM 1708 C C . ALA A 1 237 ? -17.958 -8.544 18.251 1.00 96.75 237 ALA A C 1
ATOM 1710 O O . ALA A 1 237 ? -18.340 -8.753 19.403 1.00 96.75 237 ALA A O 1
ATOM 1711 N N . ASN A 1 238 ? -16.813 -7.903 17.990 1.00 95.75 238 ASN A N 1
ATOM 1712 C CA . ASN A 1 238 ? -15.960 -7.304 19.023 1.00 95.75 238 ASN A CA 1
ATOM 1713 C C . ASN A 1 238 ? -16.693 -6.202 19.798 1.00 95.75 238 ASN A C 1
ATOM 1715 O O . ASN A 1 238 ? -16.668 -6.200 21.027 1.00 95.75 238 ASN A O 1
ATOM 1719 N N . CYS A 1 239 ? -17.399 -5.314 19.096 1.00 97.19 239 CYS A N 1
ATOM 1720 C CA . CYS A 1 239 ? -18.192 -4.260 19.731 1.00 97.19 239 CYS A CA 1
ATOM 1721 C C . CYS A 1 239 ? -19.306 -4.843 20.609 1.00 97.19 239 CYS A C 1
ATOM 1723 O O . CYS A 1 239 ? -19.485 -4.425 21.751 1.00 97.19 239 CYS A O 1
ATOM 1725 N N . ARG A 1 240 ? -20.012 -5.866 20.112 1.00 97.31 240 ARG A N 1
ATOM 1726 C CA . ARG A 1 240 ? -21.063 -6.553 20.879 1.00 97.31 240 ARG A CA 1
ATOM 1727 C C . ARG A 1 240 ? -20.519 -7.245 22.127 1.00 97.31 240 ARG A C 1
ATOM 1729 O O . ARG A 1 240 ? -21.143 -7.172 23.180 1.00 97.31 240 ARG A O 1
ATOM 1736 N N . ARG A 1 241 ? -19.338 -7.872 22.047 1.00 96.94 241 ARG A N 1
ATOM 1737 C CA . ARG A 1 241 ? -18.654 -8.446 23.222 1.00 96.94 241 ARG A CA 1
ATOM 1738 C C . ARG A 1 241 ? -18.296 -7.394 24.272 1.00 96.94 241 ARG A C 1
ATOM 1740 O O . ARG A 1 241 ? -18.299 -7.717 25.453 1.00 96.94 241 ARG A O 1
ATOM 1747 N N . ALA A 1 242 ? -18.031 -6.160 23.850 1.00 96.12 242 ALA A N 1
ATOM 1748 C CA . ALA A 1 242 ? -17.799 -5.023 24.737 1.00 96.12 242 ALA A CA 1
ATOM 1749 C C . ALA A 1 242 ? -19.092 -4.346 25.238 1.00 96.12 242 ALA A C 1
ATOM 1751 O O . ALA A 1 242 ? -19.023 -3.345 25.943 1.00 96.12 242 ALA A O 1
ATOM 1752 N N . GLY A 1 243 ? -20.268 -4.896 24.913 1.00 96.31 243 GLY A N 1
ATOM 1753 C CA . GLY A 1 243 ? -21.559 -4.422 25.414 1.00 96.31 243 GLY A CA 1
ATOM 1754 C C . GLY A 1 243 ? -22.324 -3.492 24.472 1.00 96.31 243 GLY A C 1
ATOM 1755 O O . GLY A 1 243 ? -23.372 -2.992 24.868 1.00 96.31 243 GLY A O 1
ATOM 1756 N N . ALA A 1 244 ? -21.854 -3.271 23.238 1.00 96.81 244 ALA A N 1
ATOM 1757 C CA . ALA A 1 244 ? -22.604 -2.481 22.263 1.00 96.81 244 ALA A CA 1
ATOM 1758 C C . ALA A 1 244 ? -23.869 -3.222 21.794 1.00 96.81 244 ALA A C 1
ATOM 1760 O O . ALA A 1 244 ? -23.799 -4.360 21.318 1.00 96.81 244 ALA A O 1
ATOM 1761 N N . ASP A 1 245 ? -25.016 -2.553 21.887 1.00 97.12 245 ASP A N 1
ATOM 1762 C CA . ASP A 1 245 ? -26.269 -2.975 21.264 1.00 97.12 245 ASP A CA 1
ATOM 1763 C C . ASP A 1 245 ? -26.416 -2.389 19.845 1.00 97.12 245 ASP A C 1
ATOM 1765 O O . ASP A 1 245 ? -25.576 -1.618 19.373 1.00 97.12 245 ASP A O 1
ATOM 1769 N N . ASP A 1 246 ? -27.486 -2.757 19.137 1.00 97.81 246 ASP A N 1
ATOM 1770 C CA . ASP A 1 246 ? -27.727 -2.280 17.766 1.00 97.81 246 ASP A CA 1
ATOM 1771 C C . ASP A 1 246 ? -27.859 -0.761 17.692 1.00 97.81 246 ASP A C 1
ATOM 1773 O O . ASP A 1 246 ? -27.383 -0.140 16.742 1.00 97.81 246 ASP A O 1
ATOM 1777 N N . ARG A 1 247 ? -28.454 -0.154 18.721 1.00 97.69 247 ARG A N 1
ATOM 1778 C CA . ARG A 1 247 ? -28.566 1.297 18.818 1.00 97.69 247 ARG A CA 1
ATOM 1779 C C . ARG A 1 247 ? -27.184 1.946 18.881 1.00 97.69 247 ARG A C 1
ATOM 1781 O O . ARG A 1 247 ? -26.910 2.838 18.086 1.00 97.69 247 ARG A O 1
ATOM 1788 N N . THR A 1 248 ? -26.316 1.468 19.767 1.00 95.75 248 THR A N 1
ATOM 1789 C CA . THR A 1 248 ? -24.944 1.964 19.934 1.00 95.75 248 THR A CA 1
ATOM 1790 C C . THR A 1 248 ? -24.152 1.833 18.634 1.00 95.75 248 THR A C 1
ATOM 1792 O O . THR A 1 248 ? -23.490 2.780 18.209 1.00 95.75 248 THR A O 1
ATOM 1795 N N . LEU A 1 249 ? -24.249 0.679 17.962 1.00 97.81 249 LEU A N 1
ATOM 1796 C CA . LEU A 1 249 ? -23.588 0.450 16.674 1.00 97.81 249 LEU A CA 1
ATOM 1797 C C . LEU A 1 249 ? -24.059 1.453 15.612 1.00 97.81 249 LEU A C 1
ATOM 1799 O O . LEU A 1 249 ? -23.231 2.077 14.946 1.00 97.81 249 LEU A O 1
ATOM 1803 N N . VAL A 1 250 ? -25.372 1.648 15.465 1.00 98.00 250 VAL A N 1
ATOM 1804 C CA . VAL A 1 250 ? -25.937 2.603 14.499 1.00 98.00 250 VAL A CA 1
ATOM 1805 C C . VAL A 1 250 ? -25.534 4.039 14.834 1.00 98.00 250 VAL A C 1
ATOM 1807 O O . VAL A 1 250 ? -25.128 4.770 13.933 1.00 98.00 250 VAL A O 1
ATOM 1810 N N . GLU A 1 251 ? -25.601 4.453 16.100 1.00 97.88 251 GLU A N 1
ATOM 1811 C CA . GLU A 1 251 ? -25.263 5.820 16.518 1.00 97.88 251 GLU A CA 1
ATOM 1812 C C . GLU A 1 251 ? -23.783 6.146 16.251 1.00 97.88 251 GLU A C 1
ATOM 1814 O O . GLU A 1 251 ? -23.482 7.172 15.636 1.00 97.88 251 GLU A O 1
ATOM 1819 N N . ILE A 1 252 ? -22.859 5.252 16.626 1.00 97.31 252 ILE A N 1
ATOM 1820 C CA . ILE A 1 252 ? -21.415 5.456 16.428 1.00 97.31 252 ILE A CA 1
ATOM 1821 C C . ILE A 1 252 ? -21.055 5.456 14.942 1.00 97.31 252 ILE A C 1
ATOM 1823 O O . ILE A 1 252 ? -20.345 6.352 14.481 1.00 97.31 252 ILE A O 1
ATOM 1827 N N . THR A 1 253 ? -21.554 4.479 14.179 1.00 98.12 253 THR A N 1
ATOM 1828 C CA . THR A 1 253 ? -21.263 4.401 12.739 1.00 98.12 253 THR A CA 1
ATOM 1829 C C . THR A 1 253 ? -21.853 5.585 11.974 1.00 98.12 253 THR A C 1
ATOM 1831 O O . THR A 1 253 ? -21.169 6.164 11.132 1.00 98.12 253 THR A O 1
ATOM 1834 N N . SER A 1 254 ? -23.068 6.024 12.314 1.00 97.75 254 SER A N 1
ATOM 1835 C CA . SER A 1 254 ? -23.688 7.209 11.707 1.00 97.75 254 SER A CA 1
ATOM 1836 C C . SER A 1 254 ? -22.903 8.482 12.014 1.00 97.75 254 SER A C 1
ATOM 1838 O O . SER A 1 254 ? -22.668 9.293 11.116 1.00 97.75 254 SER A O 1
ATOM 1840 N N . TRP A 1 255 ? -22.471 8.664 13.267 1.00 98.12 255 TRP A N 1
ATOM 1841 C CA . TRP A 1 255 ? -21.661 9.815 13.660 1.00 98.12 255 TRP A CA 1
ATOM 1842 C C . TRP A 1 255 ? -20.315 9.841 12.926 1.00 98.12 255 TRP A C 1
ATOM 1844 O O . TRP A 1 255 ? -19.976 10.861 12.324 1.00 98.12 255 TRP A O 1
ATOM 1854 N N . ALA A 1 256 ? -19.585 8.721 12.917 1.00 97.62 256 ALA A N 1
ATOM 1855 C CA . ALA A 1 256 ? -18.282 8.616 12.264 1.00 97.62 256 ALA A CA 1
ATOM 1856 C C . ALA A 1 256 ? -18.378 8.851 10.747 1.00 97.62 256 ALA A C 1
ATOM 1858 O O . ALA A 1 256 ? -17.626 9.660 10.199 1.00 97.62 256 ALA A O 1
ATOM 1859 N N . ALA A 1 257 ? -19.350 8.218 10.082 1.00 97.31 257 ALA A N 1
ATOM 1860 C CA . ALA A 1 257 ? -19.579 8.388 8.649 1.00 97.31 257 ALA A CA 1
ATOM 1861 C C . ALA A 1 257 ? -19.932 9.841 8.296 1.00 97.31 257 ALA A C 1
ATOM 1863 O O . ALA A 1 257 ? -19.379 10.405 7.353 1.00 97.31 257 ALA A O 1
ATOM 1864 N N . MET A 1 258 ? -20.811 10.484 9.073 1.00 97.69 258 MET A N 1
ATOM 1865 C CA . MET A 1 258 ? -21.191 11.879 8.841 1.00 97.69 258 MET A CA 1
ATOM 1866 C C . MET A 1 258 ? -20.030 12.849 9.107 1.00 97.69 258 MET A C 1
ATOM 1868 O O . MET A 1 258 ? -19.870 13.832 8.383 1.00 97.69 258 MET A O 1
ATOM 1872 N N . ALA A 1 259 ? -19.204 12.592 10.124 1.00 96.00 259 ALA A N 1
ATOM 1873 C CA . ALA A 1 259 ? -18.014 13.393 10.394 1.00 96.00 259 ALA A CA 1
ATOM 1874 C C . ALA A 1 259 ? -17.014 13.319 9.226 1.00 96.00 259 ALA A C 1
ATOM 1876 O O . ALA A 1 259 ? -16.563 14.363 8.748 1.00 96.00 259 ALA A O 1
ATOM 1877 N N . ALA A 1 260 ? -16.740 12.111 8.720 1.00 94.50 260 ALA A N 1
ATOM 1878 C CA . ALA A 1 260 ? -15.889 11.899 7.550 1.00 94.50 260 ALA A CA 1
ATOM 1879 C C . ALA A 1 260 ? -16.462 12.569 6.290 1.00 94.50 260 ALA A C 1
ATOM 1881 O O . ALA A 1 260 ? -15.753 13.317 5.617 1.00 94.50 260 ALA A O 1
ATOM 1882 N N . ALA A 1 261 ? -17.761 12.395 6.021 1.00 94.31 261 ALA A N 1
ATOM 1883 C CA . ALA A 1 261 ? -18.431 12.998 4.868 1.00 94.31 261 ALA A CA 1
ATOM 1884 C C . ALA A 1 261 ? -18.367 14.534 4.892 1.00 94.31 261 ALA A C 1
ATOM 1886 O O . ALA A 1 261 ? -18.095 15.164 3.870 1.00 94.31 261 ALA A O 1
ATOM 1887 N N . ARG A 1 262 ? -18.564 15.156 6.063 1.00 96.38 262 ARG A N 1
ATOM 1888 C CA . ARG A 1 262 ? -18.432 16.613 6.228 1.00 96.38 262 ARG A CA 1
ATOM 1889 C C . ARG A 1 262 ? -17.000 17.090 6.015 1.00 96.38 262 ARG A C 1
ATOM 1891 O O . ARG A 1 262 ? -16.807 18.130 5.392 1.00 96.38 262 ARG A O 1
ATOM 1898 N N . TRP A 1 263 ? -16.014 16.350 6.526 1.00 92.50 263 TRP A N 1
ATOM 1899 C CA . TRP A 1 263 ? -14.603 16.676 6.323 1.00 92.50 263 TRP A CA 1
ATOM 1900 C C . TRP A 1 263 ? -14.232 16.617 4.837 1.00 92.50 263 TRP A C 1
ATOM 1902 O O . TRP A 1 263 ? -13.696 17.587 4.313 1.00 92.50 263 TRP A O 1
ATOM 1912 N N . GLN A 1 264 ? -14.609 15.541 4.136 1.00 90.06 264 GLN A N 1
ATOM 1913 C CA . GLN A 1 264 ? -14.381 15.400 2.694 1.00 90.06 264 GLN A CA 1
ATOM 1914 C C . GLN A 1 264 ? -15.111 16.478 1.885 1.00 90.06 264 GLN A C 1
ATOM 1916 O O . GLN A 1 264 ? -14.515 17.086 1.000 1.00 90.06 264 GLN A O 1
ATOM 1921 N N . GLY A 1 265 ? -16.375 16.762 2.214 1.00 90.38 265 GLY A N 1
ATOM 1922 C CA . GLY A 1 265 ? -17.154 17.816 1.563 1.00 90.38 265 GLY A CA 1
ATOM 1923 C C . GLY A 1 265 ? -16.523 19.202 1.708 1.00 90.38 265 GLY A C 1
ATOM 1924 O O . GLY A 1 265 ? -16.566 19.990 0.770 1.00 90.38 265 GLY A O 1
ATOM 1925 N N . GLY A 1 266 ? -15.874 19.483 2.843 1.00 90.81 266 GLY A N 1
ATOM 1926 C CA . GLY A 1 266 ? -15.145 20.734 3.070 1.00 90.81 266 GLY A CA 1
ATOM 1927 C C . GLY A 1 266 ? -13.854 20.886 2.256 1.00 90.81 266 GLY A C 1
ATOM 1928 O O . GLY A 1 266 ? -13.341 21.997 2.158 1.00 90.81 266 GLY A O 1
ATOM 1929 N N . LEU A 1 267 ? -13.328 19.803 1.674 1.00 90.12 267 LEU A N 1
ATOM 1930 C CA . LEU A 1 267 ? -12.161 19.835 0.783 1.00 90.12 267 LEU A CA 1
ATOM 1931 C C . LEU A 1 267 ? -12.539 20.044 -0.688 1.00 90.12 267 LEU A C 1
ATOM 1933 O O . LEU A 1 267 ? -11.651 20.222 -1.524 1.00 90.12 267 LEU A O 1
ATOM 1937 N N . LEU A 1 268 ? -13.832 19.989 -1.023 1.00 88.62 268 LEU A N 1
ATOM 1938 C CA . LEU A 1 268 ? -14.283 20.185 -2.393 1.00 88.62 268 LEU A CA 1
ATOM 1939 C C . LEU A 1 268 ? -14.116 21.659 -2.791 1.00 88.62 268 LEU A C 1
ATOM 1941 O O . LEU A 1 268 ? -14.528 22.546 -2.040 1.00 88.62 268 LEU A O 1
ATOM 1945 N N . PRO A 1 269 ? -13.543 21.943 -3.973 1.00 86.31 269 PRO A N 1
ATOM 1946 C CA . PRO A 1 269 ? -13.491 23.303 -4.480 1.00 86.31 269 PRO A CA 1
ATOM 1947 C C . PRO A 1 269 ? -14.918 23.791 -4.751 1.00 86.31 269 PRO A C 1
ATOM 1949 O O . PRO A 1 269 ? -15.680 23.135 -5.464 1.00 86.31 269 PRO A O 1
ATOM 1952 N N . MET A 1 270 ? -15.276 24.944 -4.188 1.00 87.06 270 MET A N 1
ATOM 1953 C CA . MET A 1 270 ? -16.528 25.622 -4.511 1.00 87.06 270 MET A CA 1
ATOM 1954 C C . MET A 1 270 ? -16.299 26.537 -5.717 1.00 87.06 270 MET A C 1
ATOM 1956 O O . MET A 1 270 ? -15.248 27.177 -5.779 1.00 87.06 270 MET A O 1
ATOM 1960 N N . PRO A 1 271 ? -17.232 26.595 -6.683 1.00 80.81 271 PRO A N 1
ATOM 1961 C CA . PRO A 1 271 ? -17.197 27.650 -7.684 1.00 80.81 271 PRO A CA 1
ATOM 1962 C C . PRO A 1 271 ? -17.315 29.010 -6.985 1.00 80.81 271 PRO A C 1
ATOM 1964 O O . PRO A 1 271 ? -18.081 29.134 -6.024 1.00 80.81 271 PRO A O 1
ATOM 1967 N N . ASP A 1 272 ? -16.539 29.982 -7.466 1.00 72.50 272 ASP A N 1
ATOM 1968 C CA . ASP A 1 272 ? -16.637 31.388 -7.055 1.00 72.50 272 ASP A CA 1
ATOM 1969 C C . ASP A 1 272 ? -18.038 31.970 -7.322 1.00 72.50 272 ASP A C 1
ATOM 1971 O O . ASP A 1 272 ? -18.657 31.607 -8.355 1.00 72.50 272 ASP A O 1
#

Sequence (272 aa):
ALHAPAPEALAAAWVLLRETLVVRGVAPRASKEAVAMAVSMANACPYCATIHSNNLGTLGGLVGGSAPTDDGPAPSEAELEDVISWAMPADGRPRAAKPPFPPAQGPELAGVAVLLHYFNRMVNVFLRDVPLPPGVPALALSPVLRVLGWVMAGATRRPHLPGNSLDLLPAAPLPEDLSWTVGNATMAQAFGRACAAIDDAGVEQLVAGLPDAERPAGRLALLVAFASYQVDAGVIANCRRAGADDRTLVEITSWAAMAAARWQGGLLPMPD

Nearest PDB structures (foldseek):
  2prr-assembly1_E  TM=6.026E-01  e=3.323E-01  Cupriavidus pinatubonensis JMP134
  6k40-assembly3_C  TM=3.626E-01  e=2.908E-01  Deinococcus radiodurans R1 = ATCC 13939 = DSM 20539
  6xbo-assembly1_A  TM=2.011E-01  e=5.007E+00  Mus musculus

Foldseek 3Di:
DLCVVPLLLVLLLCLLCCQQQQAADPDFNLLLLLLQLLLLVQLVQAASVLLSVLLNCVCVVVPDDHDPDPNPDDDDPVLSVQSSVQSHDDPVPDRPPDRSDDLLCQLSNVSSSVSSVVVSVSCVVRPPDYPDDPPDDPVCRVVVSSVVSVVVVVVSNDRDDQQPSLVSFDFFAADPVSCSNVSPPSNSRSRRRSVLSVVVVVLCVVLVPPDPLCSLLSSCLSCLLPPVVPDDPVSVVSNVVSPDDPVNSCVSSVVSNVVSVVVVVVPDDDDD

Mean predicted aligned error: 7.76 Å

Solvent-accessible surface area (backbone atoms only — not comparable to full-atom values): 15330 Å² total; per-residue (Å²): 113,92,43,64,93,40,64,58,47,32,44,26,54,46,29,43,48,38,59,36,60,69,29,81,66,82,46,47,64,55,56,40,27,36,24,33,18,28,37,15,55,67,68,70,19,63,43,54,25,52,54,25,45,52,46,32,37,39,72,71,42,78,54,78,67,71,71,87,64,94,66,65,81,79,78,51,71,65,57,44,51,44,45,26,62,67,46,34,78,64,86,85,50,83,74,71,96,61,75,87,59,64,76,82,28,45,38,44,46,51,41,28,40,53,51,37,62,52,48,38,52,55,38,60,76,76,51,87,76,58,92,58,64,92,92,60,60,78,89,53,45,67,65,51,50,52,54,50,45,52,54,53,54,59,72,60,68,59,90,52,69,81,57,78,54,50,84,74,43,68,90,46,73,60,56,78,95,54,55,72,23,64,90,35,65,55,48,29,46,30,51,8,21,26,52,51,40,45,51,50,57,50,46,53,63,70,30,63,84,45,58,82,67,46,27,40,54,48,43,51,27,51,32,40,43,78,40,49,91,72,66,47,74,66,56,54,50,46,24,40,74,54,68,46,50,73,66,53,51,52,52,46,44,51,50,26,38,52,51,37,51,52,55,56,58,70,70,54,85,73,83,131

Radius of gyration: 21.76 Å; Cα contacts (8 Å, |Δi|>4): 302; chains: 1; bounding box: 62×50×54 Å